Protein AF-S8ENU0-F1 (afdb_monomer_lite)

Secondary structure (DSSP, 8-state):
-HHHHHHHHHHHHHTS--SSHHHHHHHHHHHHHHHTTSPSS--HHHHHHHHHHHHHHTSHHHHT---HHHHHHHHHHHHHHHHHHTTS--S-HHHHHHHHHHHHHHHGGGG-TTSTTHHHHHHHHHHHHHHTTHHHHHHTT-HHHHHHHHHHHHHH--TTS-HHHHHHHHHHHHHHHHH-SS--HHHHHHHHHHTBTTHHHH-HHHHHHHHHHHHHHHHHHHHHHHHHHHHS---GGGB-HHHHT-

Radius of gyration: 19.8 Å; chains: 1; bounding box: 42×34×60 Å

InterPro domains:
  IPR039776 Sister chromatid cohesion protein Pds5 [PTHR12663] (2-246)

Structure (mmCIF, N/CA/C/O backbone):
data_AF-S8ENU0-F1
#
_entry.id   AF-S8ENU0-F1
#
loop_
_atom_site.group_PDB
_atom_site.id
_atom_site.type_symbol
_atom_site.label_atom_id
_atom_site.label_alt_id
_atom_site.label_comp_id
_atom_site.label_asym_id
_atom_site.label_entity_id
_atom_site.label_seq_id
_atom_site.pdbx_PDB_ins_code
_atom_site.Cartn_x
_atom_site.Cartn_y
_atom_site.Cartn_z
_atom_site.occupancy
_atom_site.B_iso_or_equiv
_atom_site.auth_seq_id
_atom_site.auth_comp_id
_atom_site.auth_asym_id
_atom_site.auth_atom_id
_atom_site.pdbx_PDB_model_num
ATOM 1 N N . LYS A 1 1 ? -10.400 -13.944 26.750 1.00 59.53 1 LYS A N 1
ATOM 2 C CA . LYS A 1 1 ? -11.515 -13.270 27.464 1.00 59.53 1 LYS A CA 1
ATOM 3 C C . LYS A 1 1 ? -11.256 -11.784 27.769 1.00 59.53 1 LYS A C 1
ATOM 5 O O . LYS A 1 1 ? -12.243 -11.071 27.864 1.00 59.53 1 LYS A O 1
ATOM 10 N N . SER A 1 2 ? -10.018 -11.283 27.945 1.00 87.00 2 SER A N 1
ATOM 11 C CA . SER A 1 2 ? -9.805 -9.818 28.041 1.00 87.00 2 SER A CA 1
ATOM 12 C C . SER A 1 2 ? -9.880 -9.143 26.669 1.00 87.00 2 SER A C 1
ATOM 14 O O . SER A 1 2 ? -10.726 -8.281 26.493 1.00 87.00 2 SER A O 1
ATOM 16 N N . LEU A 1 3 ? -9.129 -9.647 25.680 1.00 95.12 3 LEU A N 1
ATOM 17 C CA . LEU A 1 3 ? -8.999 -9.013 24.361 1.00 95.12 3 LEU A CA 1
ATOM 18 C C . LEU A 1 3 ? -10.339 -8.750 23.653 1.00 95.12 3 LEU A C 1
ATOM 20 O O . LEU A 1 3 ? -10.547 -7.653 23.161 1.00 95.12 3 LEU A O 1
ATOM 24 N N . GLU A 1 4 ? -11.261 -9.720 23.649 1.00 95.88 4 GLU A N 1
ATOM 25 C CA . GLU A 1 4 ? -12.609 -9.548 23.071 1.00 95.88 4 GLU A CA 1
ATOM 26 C C . GLU A 1 4 ? -13.349 -8.361 23.710 1.00 95.88 4 GLU A C 1
ATOM 28 O O . GLU A 1 4 ? -13.847 -7.490 23.007 1.00 95.88 4 GLU A O 1
ATOM 33 N N . ARG A 1 5 ? -13.356 -8.279 25.046 1.00 96.38 5 ARG A N 1
ATOM 34 C CA . ARG A 1 5 ? -14.024 -7.188 25.772 1.00 96.38 5 ARG A CA 1
ATOM 35 C C . ARG A 1 5 ? -13.314 -5.852 25.596 1.00 96.38 5 ARG A C 1
ATOM 37 O O . ARG A 1 5 ? -13.969 -4.817 25.600 1.00 96.38 5 ARG A O 1
ATOM 44 N N . ASP A 1 6 ? -11.990 -5.868 25.475 1.00 97.50 6 ASP A N 1
ATOM 45 C CA . ASP A 1 6 ? -11.204 -4.659 25.245 1.00 97.50 6 ASP A CA 1
ATOM 46 C C . ASP A 1 6 ? -11.448 -4.102 23.833 1.00 97.50 6 ASP A C 1
ATOM 48 O O . ASP A 1 6 ? -11.595 -2.889 23.689 1.00 97.50 6 ASP A O 1
ATOM 52 N N . LEU A 1 7 ? -11.574 -4.974 22.823 1.00 98.00 7 LEU A N 1
ATOM 53 C CA . LEU A 1 7 ? -11.964 -4.618 21.453 1.00 98.00 7 LEU A CA 1
ATOM 54 C C . LEU A 1 7 ? -13.394 -4.070 21.389 1.00 98.00 7 LEU A C 1
ATOM 56 O O . LEU A 1 7 ? -13.626 -3.015 20.805 1.00 98.00 7 LEU A O 1
ATOM 60 N N . GLU A 1 8 ? -14.346 -4.738 22.043 1.00 97.44 8 GLU A N 1
ATOM 61 C CA . GLU A 1 8 ? -15.726 -4.248 22.125 1.00 97.44 8 GLU A CA 1
ATOM 62 C C . GLU A 1 8 ? -15.782 -2.880 22.809 1.00 97.44 8 GLU A C 1
ATOM 64 O O . GLU A 1 8 ? -16.442 -1.966 22.321 1.00 97.44 8 GLU A O 1
ATOM 69 N N . ARG A 1 9 ? -15.053 -2.706 23.919 1.00 97.44 9 ARG A N 1
ATOM 70 C CA . ARG A 1 9 ? -15.008 -1.438 24.653 1.00 97.44 9 ARG A CA 1
ATOM 71 C C . ARG A 1 9 ? -14.410 -0.318 23.811 1.00 97.44 9 ARG A C 1
ATOM 73 O O . ARG A 1 9 ? -15.031 0.734 23.721 1.00 97.44 9 ARG A O 1
ATOM 80 N N . VAL A 1 10 ? -13.235 -0.530 23.212 1.00 97.81 10 VAL A N 1
ATOM 81 C CA . VAL A 1 10 ? -12.576 0.515 22.411 1.00 97.81 10 VAL A CA 1
ATOM 82 C C . VAL A 1 10 ? -13.409 0.865 21.179 1.00 97.81 10 VAL A C 1
ATOM 84 O O . VAL A 1 10 ? -13.579 2.040 20.879 1.00 97.81 10 VAL A O 1
ATOM 87 N N . GLY A 1 11 ? -14.006 -0.131 20.517 1.00 97.31 11 GLY A N 1
ATOM 88 C CA . GLY A 1 11 ? -14.864 0.101 19.361 1.00 97.31 11 GLY A CA 1
ATOM 89 C C . GLY A 1 11 ? -16.144 0.848 19.721 1.00 97.31 11 GLY A C 1
ATOM 90 O O . GLY A 1 11 ? -16.513 1.779 19.019 1.00 97.31 11 GLY A O 1
ATOM 91 N N . ASN A 1 12 ? -16.780 0.519 20.849 1.00 97.12 12 ASN A N 1
ATOM 92 C CA . ASN A 1 12 ? -17.946 1.265 21.329 1.00 97.12 12 ASN A CA 1
ATOM 93 C C . ASN A 1 12 ? -17.604 2.715 21.693 1.00 97.12 12 ASN A C 1
ATOM 95 O O . ASN A 1 12 ? -18.404 3.603 21.422 1.00 97.12 12 ASN A O 1
ATOM 99 N N . SER A 1 13 ? -16.423 2.972 22.262 1.00 96.88 13 SER A N 1
ATOM 100 C CA . SER A 1 13 ? -15.947 4.342 22.478 1.00 96.88 13 SER A CA 1
ATOM 101 C C . SER A 1 13 ? -15.692 5.077 21.157 1.00 96.88 13 SER A C 1
ATOM 103 O O . SER A 1 13 ? -16.028 6.247 21.051 1.00 96.88 13 SER A O 1
ATOM 105 N N . LEU A 1 14 ? -15.155 4.405 20.133 1.00 97.00 14 LEU A N 1
ATOM 106 C CA . LEU A 1 14 ? -14.922 5.010 18.814 1.00 97.00 14 LEU A CA 1
ATOM 107 C C . LEU A 1 14 ? -16.215 5.292 18.034 1.00 97.00 14 LEU A C 1
ATOM 109 O O . LEU A 1 14 ? -16.214 6.166 17.177 1.00 97.00 14 LEU A O 1
ATOM 113 N N . LEU A 1 15 ? -17.319 4.593 18.325 1.00 95.81 15 LEU A N 1
ATOM 114 C CA . LEU A 1 15 ? -18.640 4.901 17.750 1.00 95.81 15 LEU A CA 1
ATOM 115 C C . LEU A 1 15 ? -19.203 6.249 18.233 1.00 95.81 15 LEU A C 1
ATOM 117 O O . LEU A 1 15 ? -20.187 6.737 17.684 1.00 95.81 15 LEU A O 1
ATOM 121 N N . SER A 1 16 ? -18.625 6.831 19.281 1.00 93.25 16 SER A N 1
ATOM 122 C CA . SER A 1 16 ? -18.951 8.165 19.786 1.00 93.25 16 SER A CA 1
ATOM 123 C C . SER A 1 16 ? -17.639 8.879 20.115 1.00 93.25 16 SER A C 1
ATOM 125 O O . SER A 1 16 ? -17.294 9.008 21.293 1.00 93.25 16 SER A O 1
ATOM 127 N N . PRO A 1 17 ? -16.860 9.244 19.077 1.00 90.81 17 PRO A N 1
ATOM 128 C CA . PRO A 1 17 ? -15.491 9.699 19.252 1.00 90.81 17 PRO A CA 1
ATOM 129 C C . PRO A 1 17 ? -15.446 11.006 20.059 1.00 90.81 17 PRO A C 1
ATOM 131 O O . PRO A 1 17 ? -16.359 11.831 19.952 1.00 90.81 17 PRO A O 1
ATOM 134 N N . PRO A 1 18 ? -14.400 11.215 20.877 1.00 92.44 18 PRO A N 1
ATOM 135 C CA . PRO A 1 18 ? -14.217 12.474 21.586 1.00 92.44 18 PRO A CA 1
ATOM 136 C C . PRO A 1 18 ? -13.980 13.620 20.595 1.00 92.44 18 PRO A C 1
ATOM 138 O O . PRO A 1 18 ? -13.416 13.423 19.521 1.00 92.44 18 PRO A O 1
ATOM 141 N N . SER A 1 19 ? -14.371 14.838 20.974 1.00 89.94 19 SER A N 1
ATOM 142 C CA . SER A 1 19 ? -14.154 16.033 20.146 1.00 89.94 19 SER A CA 1
ATOM 143 C C . SER A 1 19 ? -12.700 16.515 20.147 1.00 89.94 19 SER A C 1
ATOM 145 O O . SER A 1 19 ? -12.310 17.286 19.276 1.00 89.94 19 SER A O 1
ATOM 147 N N . SER A 1 20 ? -11.909 16.112 21.146 1.00 95.00 20 SER A N 1
ATOM 148 C CA . SER A 1 20 ? -10.488 16.450 21.242 1.00 95.00 20 SER A CA 1
ATOM 149 C C . SER A 1 20 ? -9.654 15.525 20.358 1.00 95.00 20 SER A C 1
ATOM 151 O O . SER A 1 20 ? -9.718 14.302 20.507 1.00 95.00 20 SER A O 1
ATOM 153 N N . THR A 1 21 ? -8.823 16.103 19.487 1.00 94.19 21 THR A N 1
ATOM 154 C CA . THR A 1 21 ? -7.898 15.351 18.625 1.00 94.19 21 THR A CA 1
ATOM 155 C C . THR A 1 21 ? -6.957 14.462 19.437 1.00 94.19 21 THR A C 1
ATOM 157 O O . THR A 1 21 ? -6.764 13.303 19.081 1.00 94.19 21 THR A O 1
ATOM 160 N N . ASP A 1 22 ? -6.426 14.951 20.561 1.00 95.31 22 ASP A N 1
ATOM 161 C CA . ASP A 1 22 ? -5.506 14.179 21.406 1.00 95.31 22 ASP A CA 1
ATOM 162 C C . ASP A 1 22 ? -6.205 12.980 22.060 1.00 95.31 22 ASP A C 1
ATOM 164 O O . ASP A 1 22 ? -5.655 11.879 22.133 1.00 95.31 22 ASP A O 1
ATOM 168 N N . GLU A 1 23 ? -7.442 13.160 22.526 1.00 96.44 23 GLU A N 1
ATOM 169 C CA . GLU A 1 23 ? -8.230 12.063 23.097 1.00 96.44 23 GLU A CA 1
ATOM 170 C C . GLU A 1 23 ? -8.602 11.031 22.028 1.00 96.44 23 GLU A C 1
ATOM 172 O O . GLU A 1 23 ? -8.552 9.825 22.287 1.00 96.44 23 GLU A O 1
ATOM 177 N N . LEU A 1 24 ? -8.925 11.492 20.815 1.00 96.56 24 LEU A N 1
ATOM 178 C CA . LEU A 1 24 ? -9.216 10.626 19.679 1.00 96.56 24 LEU A CA 1
ATOM 179 C C . LEU A 1 2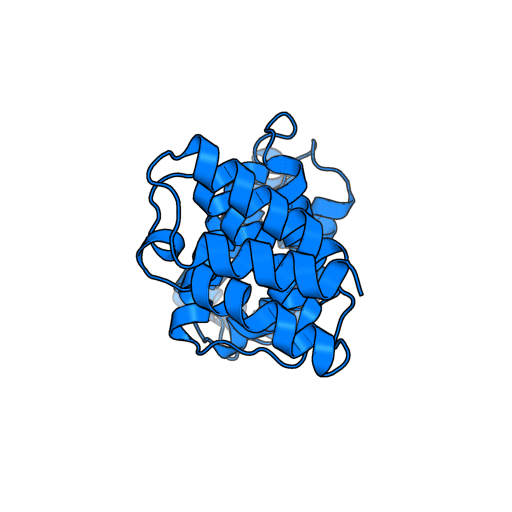4 ? -7.982 9.816 19.272 1.00 96.56 24 LEU A C 1
ATOM 181 O O . LEU A 1 24 ? -8.086 8.602 19.095 1.00 96.56 24 LEU A O 1
ATOM 185 N N . LEU A 1 25 ? -6.817 10.458 19.172 1.00 96.12 25 LEU A N 1
ATOM 186 C CA . LEU A 1 25 ? -5.551 9.792 18.871 1.00 96.12 25 LEU A CA 1
ATOM 187 C C . LEU A 1 25 ? -5.252 8.702 19.899 1.00 96.12 25 LEU A C 1
ATOM 189 O O . LEU A 1 25 ? -5.070 7.552 19.515 1.00 96.12 25 LEU A O 1
ATOM 193 N N . ASN A 1 26 ? -5.322 9.012 21.196 1.00 97.00 26 ASN A N 1
ATOM 194 C CA . ASN A 1 26 ? -5.122 8.018 22.255 1.00 97.00 26 ASN A CA 1
ATOM 195 C C . ASN A 1 26 ? -6.079 6.818 22.126 1.00 97.00 26 ASN A C 1
ATOM 197 O O . ASN A 1 26 ? -5.705 5.666 22.374 1.00 97.00 26 ASN A O 1
ATOM 201 N N . LEU A 1 27 ? -7.332 7.069 21.738 1.00 97.81 27 LEU A N 1
ATOM 202 C CA . LEU A 1 27 ? -8.328 6.019 21.556 1.00 97.81 27 LEU A CA 1
ATOM 203 C C . LEU A 1 27 ? -8.043 5.151 20.318 1.00 97.81 27 LEU A C 1
ATOM 205 O O . LEU A 1 27 ? -8.171 3.925 20.389 1.00 97.81 27 LEU A O 1
ATOM 209 N N . LEU A 1 28 ? -7.616 5.764 19.214 1.00 97.62 28 LEU A N 1
ATOM 210 C CA . LEU A 1 28 ? -7.208 5.074 17.990 1.00 97.62 28 LEU A CA 1
ATOM 211 C C . LEU A 1 28 ? -5.925 4.262 18.190 1.00 97.62 28 LEU A C 1
ATOM 213 O O . LEU A 1 28 ? -5.876 3.105 17.786 1.00 97.62 28 LEU A O 1
ATOM 217 N N . GLU A 1 29 ? -4.924 4.798 18.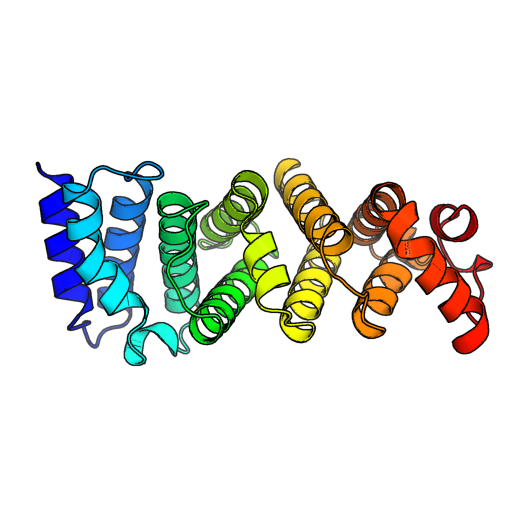885 1.00 97.25 29 GLU A N 1
ATOM 218 C CA . GLU A 1 29 ? -3.688 4.078 19.220 1.00 97.25 29 GLU A CA 1
ATOM 219 C C . GLU A 1 29 ? -3.963 2.874 20.128 1.00 97.25 29 GLU A C 1
ATOM 221 O O . GLU A 1 29 ? -3.371 1.799 19.984 1.00 97.25 29 GLU A O 1
ATOM 226 N N . ARG A 1 30 ? -4.935 3.000 21.039 1.00 98.06 30 ARG A N 1
ATOM 227 C CA . ARG A 1 30 ? -5.416 1.856 21.816 1.00 98.06 30 ARG A CA 1
ATOM 228 C C . ARG A 1 30 ? -6.077 0.806 20.924 1.00 98.06 30 ARG A C 1
ATOM 230 O O . ARG A 1 30 ? -5.875 -0.386 21.166 1.00 98.06 30 ARG A O 1
ATOM 237 N N . ALA A 1 31 ? -6.864 1.214 19.929 1.00 98.31 31 ALA A N 1
ATOM 238 C CA . ALA A 1 31 ? -7.460 0.288 18.970 1.00 98.31 31 ALA A CA 1
ATOM 239 C C . ALA A 1 31 ? -6.379 -0.408 18.127 1.00 98.31 31 ALA A C 1
ATOM 241 O O . ALA A 1 31 ? -6.356 -1.636 18.093 1.00 98.31 31 ALA A O 1
ATOM 242 N N . GLU A 1 32 ? -5.429 0.340 17.562 1.00 98.06 32 GLU A N 1
ATOM 243 C CA . GLU A 1 32 ? -4.238 -0.158 16.855 1.00 98.06 32 GLU A CA 1
ATOM 244 C C . GLU A 1 32 ? -3.500 -1.227 17.686 1.00 98.06 32 GLU A C 1
ATOM 246 O O . GLU A 1 32 ? -3.279 -2.358 17.239 1.00 98.06 32 GLU A O 1
ATOM 251 N N . GLY A 1 33 ? -3.188 -0.912 18.946 1.00 97.75 33 GLY A N 1
ATOM 252 C CA . GLY A 1 33 ? -2.488 -1.816 19.860 1.00 97.75 33 GLY A CA 1
ATOM 253 C C . GLY A 1 33 ? -3.278 -3.074 20.250 1.00 97.75 33 GLY A C 1
ATOM 254 O O . GLY A 1 33 ? -2.683 -4.070 20.670 1.00 97.75 33 GLY A O 1
ATOM 255 N N . LEU A 1 34 ? -4.609 -3.059 20.141 1.00 98.38 34 LEU A N 1
ATOM 256 C CA . LEU A 1 34 ? -5.451 -4.243 20.339 1.00 98.38 34 LEU A CA 1
ATOM 257 C C . LEU A 1 34 ? -5.563 -5.067 19.053 1.00 98.38 34 LEU A C 1
ATOM 259 O O . LEU A 1 34 ? -5.459 -6.292 19.118 1.00 98.38 34 LEU A O 1
ATOM 263 N N . LEU A 1 35 ? -5.726 -4.413 17.901 1.00 98.19 35 LEU A N 1
ATOM 264 C CA . LEU A 1 35 ? -5.809 -5.052 16.587 1.00 98.19 35 LEU A CA 1
ATOM 265 C C . LEU A 1 35 ? -4.516 -5.805 16.240 1.00 98.19 35 LEU A C 1
ATOM 267 O O . LEU A 1 35 ? -4.579 -6.951 15.795 1.00 98.19 35 LEU A O 1
ATOM 271 N N . SER A 1 36 ? -3.347 -5.242 16.560 1.00 97.19 36 SER A N 1
ATOM 272 C CA . SER A 1 36 ? -2.047 -5.903 16.342 1.00 97.19 36 SER A CA 1
ATOM 273 C C . SER A 1 36 ? -1.882 -7.237 17.085 1.00 97.19 36 SER A C 1
ATOM 275 O O . SER A 1 36 ? -1.077 -8.079 16.691 1.00 97.19 36 SER A O 1
ATOM 277 N N . LYS A 1 37 ? -2.679 -7.482 18.136 1.00 97.00 37 LYS A N 1
ATOM 278 C CA . LYS A 1 37 ? -2.680 -8.736 18.916 1.00 97.00 37 LYS A CA 1
ATOM 279 C C . LYS A 1 37 ? -3.627 -9.798 18.353 1.00 97.00 37 LYS A C 1
ATOM 281 O O . LYS A 1 37 ? -3.657 -10.921 18.859 1.00 97.00 37 LYS A O 1
ATOM 286 N N . VAL A 1 38 ? -4.432 -9.458 17.349 1.00 97.12 38 VAL A N 1
ATOM 287 C CA . VAL A 1 38 ? -5.400 -10.370 16.734 1.00 97.12 38 VAL A CA 1
ATOM 288 C C . VAL A 1 38 ? -4.734 -11.095 15.569 1.00 97.12 38 VAL A C 1
ATOM 290 O O . VAL A 1 38 ? -4.211 -10.473 14.648 1.00 97.12 38 VAL A O 1
ATOM 293 N N . TRP A 1 39 ? -4.740 -12.426 15.589 1.00 94.00 39 TRP A N 1
ATOM 294 C CA . TRP A 1 39 ? -4.203 -13.223 14.486 1.00 94.00 39 TRP A CA 1
ATOM 295 C C . TRP A 1 39 ? -5.149 -13.228 13.276 1.00 94.00 39 TRP A C 1
ATOM 297 O O . TRP A 1 39 ? -6.326 -12.886 13.383 1.00 94.00 39 TRP A O 1
ATOM 307 N N . GLN A 1 40 ? -4.611 -13.614 12.123 1.00 95.25 40 GLN A N 1
ATOM 308 C CA . GLN A 1 40 ? -5.347 -13.734 10.865 1.00 95.25 40 GLN A CA 1
ATOM 309 C C . GLN A 1 40 ? -6.466 -14.784 10.957 1.00 95.25 40 GLN A C 1
ATOM 311 O O . GLN A 1 40 ? -6.280 -15.832 11.570 1.00 95.25 40 GLN A O 1
ATOM 316 N N . GLN A 1 41 ? -7.626 -14.495 10.360 1.00 92.94 41 GLN A N 1
ATOM 317 C CA . GLN A 1 41 ? -8.827 -15.343 10.361 1.00 92.94 41 GLN A CA 1
ATOM 318 C C . GLN A 1 41 ? -9.212 -15.872 11.762 1.00 92.94 41 GLN A C 1
ATOM 320 O O . GLN A 1 41 ? -9.261 -17.083 12.010 1.00 92.94 41 GLN A O 1
ATOM 325 N N . PRO A 1 42 ? -9.518 -14.981 12.723 1.00 94.50 42 PRO A N 1
ATOM 326 C CA . PRO A 1 42 ? -9.764 -15.402 14.089 1.00 94.50 42 PRO A CA 1
ATOM 327 C C . PRO A 1 42 ? -11.122 -16.121 14.258 1.00 94.50 42 PRO A C 1
ATOM 329 O O . PRO A 1 42 ? -12.031 -16.010 13.421 1.00 94.50 42 PRO A O 1
ATOM 332 N N . PRO A 1 43 ? -11.327 -16.841 15.380 1.00 94.19 43 PRO A N 1
ATOM 333 C CA . PRO A 1 43 ? -12.590 -17.502 15.686 1.00 94.19 43 PRO A CA 1
ATOM 334 C C . PRO A 1 43 ? -13.779 -16.537 15.675 1.00 94.19 43 PRO A C 1
ATOM 336 O O . PRO A 1 43 ? -13.651 -15.351 15.979 1.00 94.19 43 PRO A O 1
ATOM 339 N N . LYS A 1 44 ? -14.983 -17.065 15.408 1.00 93.75 44 LYS A N 1
ATOM 340 C CA . LYS A 1 44 ? -16.227 -16.280 15.263 1.00 93.75 44 LYS A CA 1
ATOM 341 C C . LYS A 1 44 ? -16.474 -15.289 16.408 1.00 93.75 44 LYS A C 1
ATOM 343 O O . LYS A 1 44 ? -17.002 -14.212 16.165 1.00 93.75 44 LYS A O 1
ATOM 348 N N . ARG A 1 45 ? -16.117 -15.645 17.646 1.00 93.81 45 ARG A N 1
ATOM 349 C CA . ARG A 1 45 ? -16.285 -14.765 18.815 1.00 93.81 45 ARG A CA 1
ATOM 350 C C . ARG A 1 45 ? -15.421 -13.509 18.713 1.00 93.81 45 ARG A C 1
ATOM 352 O O . ARG A 1 45 ? -15.955 -12.413 18.813 1.00 93.81 45 ARG A O 1
ATOM 359 N N . LEU A 1 46 ? -14.136 -13.669 18.404 1.00 94.81 46 LEU A N 1
ATOM 360 C CA . LEU A 1 46 ? -13.217 -12.548 18.237 1.00 94.81 46 LEU A CA 1
ATOM 361 C C . LEU A 1 46 ? -13.557 -11.725 16.985 1.00 94.81 46 LEU A C 1
ATOM 363 O O . LEU A 1 46 ? -13.525 -10.504 17.049 1.00 94.81 46 LEU A O 1
ATOM 367 N N . ARG A 1 47 ? -14.017 -12.361 15.894 1.00 94.38 47 ARG A N 1
ATOM 368 C CA . ARG A 1 47 ? -14.566 -11.633 14.732 1.00 94.38 47 ARG A CA 1
ATOM 369 C C . ARG A 1 47 ? -15.753 -10.739 15.090 1.00 94.38 47 ARG A C 1
ATOM 371 O O . ARG A 1 47 ? -15.826 -9.619 14.607 1.00 94.38 47 ARG A O 1
ATOM 378 N N . ARG A 1 48 ? -16.668 -11.196 15.954 1.00 95.38 48 ARG A N 1
ATOM 379 C CA . ARG A 1 48 ? -17.776 -10.348 16.433 1.00 95.38 48 ARG A CA 1
ATOM 380 C C . ARG A 1 48 ? -17.281 -9.176 17.277 1.00 95.38 48 ARG A C 1
ATOM 382 O O . ARG A 1 48 ? -17.803 -8.081 17.121 1.00 95.38 48 ARG A O 1
ATOM 389 N N . ALA A 1 49 ? -16.274 -9.400 18.119 1.00 96.81 49 ALA A N 1
ATOM 390 C CA . ALA A 1 49 ? -15.687 -8.352 18.952 1.00 96.81 49 ALA A CA 1
ATOM 391 C C . ALA A 1 49 ? -14.996 -7.238 18.138 1.00 96.81 49 ALA A C 1
ATOM 393 O O . ALA A 1 49 ? -14.850 -6.127 18.635 1.00 96.81 49 ALA A O 1
ATOM 394 N N . LEU A 1 50 ? -14.603 -7.510 16.886 1.00 96.81 50 LEU A N 1
ATOM 395 C CA . LEU A 1 50 ? -14.054 -6.506 15.965 1.00 96.81 50 LEU A CA 1
ATOM 396 C C . LEU A 1 50 ? -15.125 -5.593 15.351 1.00 96.81 50 LEU A C 1
ATOM 398 O O . LEU A 1 50 ? -14.796 -4.481 14.946 1.00 96.81 50 LEU A O 1
ATOM 402 N N . LEU A 1 51 ? -16.390 -6.030 15.282 1.00 96.00 51 LEU A N 1
ATOM 403 C CA . LEU A 1 51 ? -17.447 -5.308 14.560 1.00 96.00 51 LEU A CA 1
ATOM 404 C C . LEU A 1 51 ? -17.632 -3.853 15.021 1.00 96.00 51 LEU A C 1
ATOM 406 O O . LEU A 1 51 ? -17.767 -2.998 14.147 1.00 96.00 51 LEU A O 1
ATOM 410 N N . PRO A 1 52 ? -17.611 -3.522 16.331 1.00 97.44 52 PRO A N 1
ATOM 411 C CA . PRO A 1 52 ? -17.730 -2.132 16.763 1.00 97.44 52 PRO A CA 1
ATOM 412 C C . PRO A 1 52 ? -16.576 -1.260 16.257 1.00 97.44 52 PRO A C 1
ATOM 414 O O . PRO A 1 52 ? -16.823 -0.166 15.762 1.00 97.44 52 PRO A O 1
ATOM 417 N N . VAL A 1 53 ? -15.335 -1.766 16.302 1.00 97.50 53 VAL A N 1
ATOM 418 C CA . VAL A 1 53 ? -14.156 -1.059 15.771 1.00 97.50 53 VAL A CA 1
ATOM 419 C C . VAL A 1 53 ? -14.283 -0.888 14.260 1.00 97.50 53 VAL A C 1
ATOM 421 O O . VAL A 1 53 ? -14.184 0.227 13.766 1.00 97.50 53 VAL A O 1
ATOM 424 N N . MET A 1 54 ? -14.571 -1.967 13.526 1.00 96.06 54 MET A N 1
ATOM 425 C CA . MET A 1 54 ? -14.724 -1.920 12.067 1.00 96.06 54 MET A CA 1
ATOM 426 C C . MET A 1 54 ? -15.799 -0.923 11.632 1.00 96.06 54 MET A C 1
ATOM 428 O O . MET A 1 54 ? -15.595 -0.208 10.658 1.00 96.06 54 MET A O 1
ATOM 432 N N . LYS A 1 55 ? -16.927 -0.869 12.354 1.00 95.81 55 LYS A N 1
ATOM 433 C CA . LYS A 1 55 ? -18.018 0.073 12.090 1.00 95.81 55 LYS A CA 1
ATOM 434 C C . LYS A 1 55 ? -17.618 1.514 12.406 1.00 95.81 55 LYS A C 1
ATOM 436 O O . LYS A 1 55 ? -17.987 2.408 11.658 1.00 95.81 55 LYS A O 1
ATOM 441 N N . ALA A 1 56 ? -16.897 1.737 13.502 1.00 96.31 56 ALA A N 1
ATOM 442 C CA . ALA A 1 56 ? -16.476 3.075 13.890 1.00 96.31 56 ALA A CA 1
ATOM 443 C C . ALA A 1 56 ? -15.462 3.667 12.904 1.00 96.31 56 ALA A C 1
ATOM 445 O O . ALA A 1 56 ? -15.631 4.800 12.475 1.00 96.31 56 ALA A O 1
ATOM 446 N N . LEU A 1 57 ? -14.451 2.894 12.492 1.00 96.19 57 LEU A N 1
ATOM 447 C CA . LEU A 1 57 ? -13.374 3.391 11.626 1.00 96.19 57 LEU A CA 1
ATOM 448 C C . LEU A 1 57 ? -13.846 3.817 10.227 1.00 96.19 57 LEU A C 1
ATOM 450 O O . LEU A 1 57 ? -13.185 4.634 9.595 1.00 96.19 57 LEU A O 1
ATOM 454 N N . ILE A 1 58 ? -14.974 3.284 9.747 1.00 95.00 58 ILE A N 1
ATOM 455 C CA . ILE A 1 58 ? -15.573 3.667 8.456 1.00 95.00 58 ILE A CA 1
ATOM 456 C C . ILE A 1 58 ? -16.626 4.776 8.579 1.00 95.00 58 ILE A C 1
ATOM 458 O O . ILE A 1 58 ? -17.244 5.133 7.579 1.00 95.00 58 ILE A O 1
ATOM 462 N N . ALA A 1 59 ? -16.888 5.290 9.785 1.00 93.50 59 ALA A N 1
ATOM 463 C CA . ALA A 1 59 ? -17.780 6.430 9.953 1.00 93.50 59 ALA A CA 1
ATOM 464 C C . ALA A 1 59 ? -17.141 7.681 9.333 1.00 93.50 59 ALA A C 1
ATOM 466 O O . ALA A 1 59 ? -15.941 7.907 9.507 1.00 93.50 59 ALA A O 1
ATOM 467 N N . ASP A 1 60 ? -17.942 8.495 8.637 1.00 87.62 60 ASP A N 1
ATOM 468 C CA . ASP A 1 60 ? -17.455 9.661 7.884 1.00 87.62 60 ASP A CA 1
ATOM 469 C C . ASP A 1 60 ? -16.615 10.617 8.751 1.00 87.62 60 ASP A C 1
ATOM 471 O O . ASP A 1 60 ? -15.588 11.104 8.280 1.00 87.62 60 ASP A O 1
ATOM 475 N N . ASP A 1 61 ? -16.988 10.813 10.021 1.00 85.62 61 ASP A N 1
ATOM 476 C CA . ASP A 1 61 ? -16.271 11.679 10.972 1.00 85.62 61 ASP A CA 1
ATOM 477 C C . ASP A 1 61 ? -14.800 11.275 11.173 1.00 85.62 61 ASP A C 1
ATOM 479 O O . ASP A 1 61 ? -13.942 12.130 11.387 1.00 85.62 61 ASP A O 1
ATOM 483 N N . LEU A 1 62 ? -14.492 9.974 11.098 1.00 90.06 62 LEU A N 1
ATOM 484 C CA . LEU A 1 62 ? -13.122 9.467 11.202 1.00 90.06 62 LEU A CA 1
ATOM 485 C C . LEU A 1 62 ? -12.484 9.318 9.825 1.00 90.06 62 LEU A C 1
ATOM 487 O O . LEU A 1 62 ? -11.377 9.810 9.603 1.00 90.06 62 LEU A O 1
ATOM 491 N N . LEU A 1 63 ? -13.185 8.667 8.894 1.00 90.38 63 LEU A N 1
ATOM 492 C CA . LEU A 1 63 ? -12.648 8.320 7.580 1.00 90.38 63 LEU A CA 1
ATOM 493 C C . LEU A 1 63 ? -12.239 9.562 6.775 1.00 90.38 63 LEU A C 1
ATOM 495 O O . LEU A 1 63 ? -11.264 9.514 6.029 1.00 90.38 63 LEU A O 1
ATOM 499 N N . ARG A 1 64 ? -12.948 10.683 6.960 1.00 88.25 64 ARG A N 1
ATOM 500 C CA . ARG A 1 64 ? -12.690 11.958 6.273 1.00 88.25 64 ARG A CA 1
ATOM 501 C C . ARG A 1 64 ? -11.932 12.972 7.128 1.00 88.25 64 ARG A C 1
ATOM 503 O O . ARG A 1 64 ? -11.934 14.158 6.804 1.00 88.25 64 ARG A O 1
ATOM 510 N N . SER A 1 65 ? -11.285 12.534 8.210 1.00 90.69 65 SER A N 1
ATOM 511 C CA . SER A 1 65 ? -10.430 13.412 9.012 1.00 90.69 65 SER A CA 1
ATOM 512 C C . SER A 1 65 ? -9.373 14.092 8.135 1.00 90.69 65 SER A C 1
ATOM 514 O O . SER A 1 65 ? -8.753 13.450 7.288 1.00 90.69 65 SER A O 1
ATOM 516 N N . HIS A 1 66 ? -9.148 15.388 8.358 1.00 90.94 66 HIS A N 1
ATOM 517 C CA . HIS A 1 66 ? -8.093 16.166 7.699 1.00 90.94 66 HIS A CA 1
ATOM 518 C C . HIS A 1 66 ? -6.788 16.214 8.507 1.00 90.94 66 HIS A C 1
ATOM 520 O O . HIS A 1 66 ? -5.778 16.713 8.009 1.00 90.94 66 HIS A O 1
ATOM 526 N N . ASP A 1 67 ? -6.793 15.708 9.742 1.00 93.19 67 ASP A N 1
ATOM 527 C CA . ASP A 1 67 ? -5.604 15.673 10.587 1.00 93.19 67 ASP A CA 1
ATOM 528 C C . ASP A 1 67 ? -4.690 14.512 10.171 1.00 93.19 67 ASP A C 1
ATOM 530 O O . ASP A 1 67 ? -5.068 13.341 10.244 1.00 93.19 67 ASP A O 1
ATOM 534 N N . THR A 1 68 ? -3.469 14.829 9.735 1.00 91.69 68 THR A N 1
ATOM 535 C CA . THR A 1 68 ? -2.513 13.829 9.238 1.00 91.69 68 THR A CA 1
ATOM 536 C C . THR A 1 68 ? -2.119 12.803 10.302 1.00 91.69 68 THR A C 1
ATOM 538 O O . THR A 1 68 ? -1.925 11.635 9.969 1.00 91.69 68 THR A O 1
ATOM 541 N N . SER A 1 69 ? -2.022 13.191 11.576 1.00 91.75 69 SER A N 1
ATOM 542 C CA . SER A 1 69 ? -1.697 12.247 12.651 1.00 91.75 69 SER A CA 1
ATOM 543 C C . SER A 1 69 ? -2.827 11.238 12.826 1.00 91.75 69 SER A C 1
ATOM 545 O O . SER A 1 69 ? -2.574 10.035 12.888 1.00 91.75 69 SER A O 1
ATOM 547 N N . VAL A 1 70 ? -4.079 11.707 12.812 1.00 94.62 70 VAL A N 1
ATOM 548 C CA . VAL A 1 70 ? -5.265 10.842 12.863 1.00 94.62 70 VAL A CA 1
ATOM 549 C C . VAL A 1 70 ? -5.309 9.920 11.646 1.00 94.62 70 VAL A C 1
ATOM 551 O O . VAL A 1 70 ? -5.476 8.713 11.807 1.00 94.62 70 VAL A O 1
ATOM 554 N N . GLN A 1 71 ? -5.087 10.450 10.440 1.00 96.00 71 GLN A N 1
ATOM 555 C CA . GLN A 1 71 ? -5.076 9.667 9.199 1.00 96.00 71 GLN A CA 1
ATOM 556 C C . GLN A 1 71 ? -4.045 8.531 9.227 1.00 96.00 71 GLN A C 1
ATOM 558 O O . GLN A 1 71 ? -4.356 7.419 8.805 1.00 96.00 71 GLN A O 1
ATOM 563 N N . VAL A 1 72 ? -2.840 8.769 9.755 1.00 95.25 72 VAL A N 1
ATOM 564 C CA . VAL A 1 72 ? -1.801 7.730 9.840 1.00 95.25 72 VAL A CA 1
ATOM 565 C C . VAL A 1 72 ? -2.162 6.641 10.855 1.00 95.25 72 VAL A C 1
ATOM 567 O O . VAL A 1 72 ? -1.957 5.455 10.585 1.00 95.25 72 VAL A O 1
ATOM 570 N N . VAL A 1 73 ? -2.726 6.995 12.015 1.00 96.56 73 VAL A N 1
ATOM 571 C CA . VAL A 1 73 ? -3.164 5.982 12.995 1.00 96.56 73 VAL A CA 1
ATOM 572 C C . VAL A 1 73 ? -4.368 5.195 12.460 1.00 96.56 73 VAL A C 1
ATOM 574 O O . VAL A 1 73 ? -4.420 3.972 12.618 1.00 96.56 73 VAL A O 1
ATOM 577 N N . LEU A 1 74 ? -5.296 5.853 11.755 1.00 97.06 74 LEU A N 1
ATOM 578 C CA . LEU A 1 74 ? -6.397 5.191 11.047 1.00 97.06 74 LEU A CA 1
ATOM 579 C C . LEU A 1 74 ? -5.879 4.214 9.988 1.00 97.06 74 LEU A C 1
ATOM 581 O O . LEU A 1 74 ? -6.319 3.066 9.954 1.00 97.06 74 LEU A O 1
ATOM 585 N N . ALA A 1 75 ? -4.908 4.632 9.174 1.00 97.50 75 ALA A N 1
ATOM 586 C CA . ALA A 1 75 ? -4.247 3.769 8.202 1.00 97.50 75 ALA A CA 1
ATOM 587 C C . ALA A 1 75 ? -3.635 2.534 8.878 1.00 97.50 75 ALA A C 1
ATOM 589 O O . ALA A 1 75 ? -3.822 1.413 8.414 1.00 97.50 75 ALA A O 1
ATOM 590 N N . SER A 1 76 ? -2.965 2.707 10.019 1.00 97.44 76 SER A N 1
ATOM 591 C CA . SER A 1 76 ? -2.409 1.583 10.778 1.00 97.44 76 SER A CA 1
ATOM 592 C C . SER A 1 76 ? -3.501 0.629 11.291 1.00 97.44 76 SER A C 1
ATOM 594 O O . SER A 1 7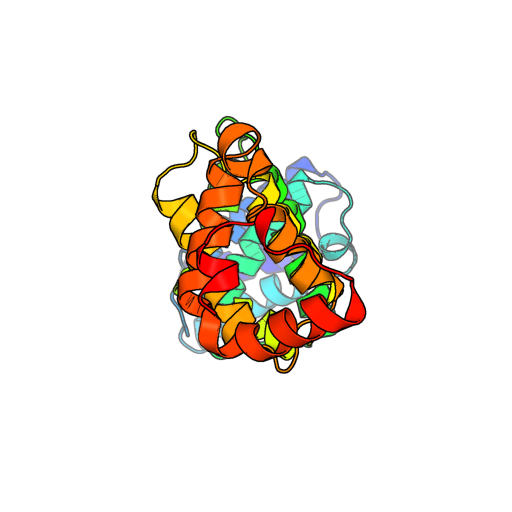6 ? -3.390 -0.590 11.144 1.00 97.44 76 SER A O 1
ATOM 596 N N . CYS A 1 77 ? -4.622 1.159 11.795 1.00 97.94 77 CYS A N 1
ATOM 597 C CA . CYS A 1 77 ? -5.771 0.342 12.196 1.00 97.94 77 CYS A CA 1
ATOM 598 C C . CYS A 1 77 ? -6.354 -0.457 11.017 1.00 97.94 77 CYS A C 1
ATOM 600 O O . CYS A 1 77 ? -6.614 -1.656 11.149 1.00 97.94 77 CYS A O 1
ATOM 602 N N . PHE A 1 78 ? -6.530 0.175 9.852 1.00 97.62 78 PHE A N 1
ATOM 603 C CA . PHE A 1 78 ? -7.004 -0.504 8.644 1.00 97.62 78 PHE A CA 1
ATOM 604 C C . PHE A 1 78 ? -6.011 -1.535 8.113 1.00 97.62 78 PHE A C 1
ATOM 606 O O . PHE A 1 78 ? -6.427 -2.584 7.619 1.00 97.62 78 PHE A O 1
ATOM 613 N N . ASN A 1 79 ? -4.710 -1.287 8.250 1.00 97.38 79 ASN A N 1
ATOM 614 C CA . ASN A 1 79 ? -3.677 -2.253 7.907 1.00 97.38 79 ASN A CA 1
ATOM 615 C C . ASN A 1 79 ? -3.783 -3.519 8.770 1.00 97.38 79 ASN A C 1
ATOM 617 O O . ASN A 1 79 ? -3.753 -4.635 8.247 1.00 97.38 79 ASN A O 1
ATOM 621 N N . GLU A 1 80 ? -3.995 -3.365 10.079 1.00 97.56 80 GLU A N 1
ATOM 622 C CA . GLU A 1 80 ? -4.226 -4.509 10.960 1.00 97.56 80 GLU A CA 1
ATOM 623 C C . GLU A 1 80 ? -5.530 -5.239 10.621 1.00 97.56 80 GLU A C 1
ATOM 625 O O . GLU A 1 80 ? -5.537 -6.465 10.543 1.00 97.56 80 GLU A O 1
ATOM 630 N N . LEU A 1 81 ? -6.625 -4.526 10.342 1.00 96.69 81 LEU A N 1
ATOM 631 C CA . LEU A 1 81 ? -7.881 -5.152 9.909 1.00 96.69 81 LEU A CA 1
ATOM 632 C C . LEU A 1 81 ? -7.735 -5.900 8.579 1.00 96.69 81 LEU A C 1
ATOM 634 O O . LEU A 1 81 ? -8.253 -7.009 8.437 1.00 96.69 81 LEU A O 1
ATOM 638 N N . THR A 1 82 ? -6.976 -5.341 7.640 1.00 94.19 82 THR A N 1
ATOM 639 C CA . THR A 1 82 ? -6.627 -5.984 6.369 1.00 94.19 82 THR A CA 1
ATOM 640 C C . THR A 1 82 ? -5.850 -7.275 6.615 1.00 94.19 82 THR A C 1
ATOM 642 O O . THR A 1 82 ? -6.225 -8.324 6.101 1.00 94.19 82 THR A O 1
ATOM 645 N N . ARG A 1 83 ? -4.831 -7.250 7.485 1.00 96.50 83 ARG A N 1
ATOM 646 C CA . ARG A 1 83 ? -4.074 -8.448 7.889 1.00 96.50 83 ARG A CA 1
ATOM 647 C C . ARG A 1 83 ? -4.949 -9.494 8.581 1.00 96.50 83 ARG A C 1
ATOM 649 O O . ARG A 1 83 ? -4.775 -10.687 8.353 1.00 96.50 83 ARG A O 1
ATOM 656 N N . ILE A 1 84 ? -5.855 -9.066 9.460 1.00 96.94 84 ILE A N 1
ATOM 657 C CA . ILE A 1 84 ? -6.745 -9.955 10.218 1.00 96.94 84 ILE A CA 1
ATOM 658 C C . ILE A 1 84 ? -7.734 -10.660 9.286 1.00 96.94 84 ILE A C 1
ATOM 660 O O . ILE A 1 84 ? -8.031 -11.838 9.493 1.00 96.94 84 ILE A O 1
ATOM 664 N N . THR A 1 85 ? -8.263 -9.941 8.297 1.00 93.56 85 THR A N 1
ATOM 665 C CA . THR A 1 85 ? -9.303 -10.445 7.389 1.00 93.56 85 THR A CA 1
ATOM 666 C C . THR A 1 85 ? -8.744 -11.154 6.163 1.00 93.56 85 THR A C 1
ATOM 668 O O . THR A 1 85 ? -9.440 -12.001 5.617 1.00 93.56 85 THR A O 1
ATOM 671 N N . ALA A 1 86 ? -7.486 -10.902 5.786 1.00 93.19 86 ALA A N 1
ATOM 672 C CA . ALA A 1 86 ? -6.841 -11.549 4.648 1.00 93.19 86 ALA A CA 1
ATOM 673 C C . ALA A 1 86 ? -6.994 -13.086 4.669 1.00 93.19 86 ALA A C 1
ATOM 675 O O . ALA A 1 86 ? -6.852 -13.700 5.734 1.00 93.19 86 ALA A O 1
ATOM 676 N N . PRO A 1 87 ? -7.198 -13.733 3.508 1.00 89.44 87 PRO A N 1
ATOM 677 C CA . PRO A 1 87 ? -7.408 -13.136 2.181 1.00 89.44 87 PRO A CA 1
ATOM 678 C C . PRO A 1 87 ? -8.857 -12.656 1.941 1.00 89.44 87 PRO A C 1
ATOM 680 O O . PRO A 1 87 ? -9.144 -12.092 0.894 1.00 89.44 87 PRO A O 1
ATOM 683 N N . ASP A 1 88 ? -9.767 -12.872 2.895 1.00 86.06 88 ASP A N 1
ATOM 684 C CA . ASP A 1 88 ? -11.205 -12.620 2.759 1.00 86.06 88 ASP A CA 1
ATOM 685 C C . ASP A 1 88 ? -11.555 -11.179 3.157 1.00 86.06 88 ASP A C 1
ATOM 687 O O . ASP A 1 88 ? -12.028 -10.891 4.264 1.00 86.06 88 ASP A O 1
ATOM 691 N N . PHE A 1 89 ? -11.277 -10.249 2.250 1.00 77.88 89 PHE A N 1
ATOM 692 C CA . PHE A 1 89 ? -11.475 -8.821 2.473 1.00 77.88 89 PHE A CA 1
ATOM 693 C C . PHE A 1 89 ? -12.961 -8.454 2.595 1.00 77.88 89 PHE A C 1
ATOM 695 O O . PHE A 1 89 ? -13.830 -9.072 1.986 1.00 77.88 89 PHE A O 1
ATOM 702 N N . THR A 1 90 ? -13.268 -7.469 3.443 1.00 75.06 90 THR A N 1
ATOM 703 C CA . THR A 1 90 ? -14.645 -7.254 3.942 1.00 75.06 90 THR A CA 1
ATOM 704 C C . THR A 1 90 ? -15.289 -5.935 3.524 1.00 75.06 90 THR A C 1
ATOM 706 O O . THR A 1 90 ? -16.472 -5.736 3.801 1.00 75.06 90 THR A O 1
ATOM 709 N N . TYR A 1 91 ? -14.544 -5.036 2.878 1.00 88.81 91 TYR A N 1
ATOM 710 C CA . TYR A 1 91 ? -15.034 -3.707 2.520 1.00 88.81 91 TYR A CA 1
ATOM 711 C C . TYR A 1 91 ? -15.353 -3.610 1.020 1.00 88.81 91 TYR A C 1
ATOM 713 O O . TYR A 1 91 ? -14.594 -4.151 0.220 1.00 88.81 91 TYR A O 1
ATOM 721 N N . PRO A 1 92 ? -16.438 -2.911 0.634 1.00 91.69 92 PRO A N 1
ATOM 722 C CA . PRO A 1 92 ? -16.714 -2.566 -0.759 1.00 91.69 92 PRO A CA 1
ATOM 723 C C . PRO A 1 92 ? -15.630 -1.668 -1.367 1.00 91.69 92 PRO A C 1
ATOM 725 O O . PRO A 1 92 ? -14.987 -0.903 -0.644 1.00 91.69 92 PRO A O 1
ATOM 728 N N . ASP A 1 93 ? -15.518 -1.683 -2.694 1.00 92.94 93 ASP A N 1
ATOM 729 C CA . ASP A 1 93 ? -14.470 -0.988 -3.454 1.00 92.94 93 ASP A CA 1
ATOM 730 C C . ASP A 1 93 ? -14.349 0.501 -3.114 1.00 92.94 93 ASP A C 1
ATOM 732 O O . ASP A 1 93 ? -13.244 1.001 -2.929 1.00 92.94 93 ASP A O 1
ATOM 736 N N . GLU A 1 94 ? -15.468 1.213 -2.949 1.00 92.50 94 GLU A N 1
ATOM 737 C CA . GLU A 1 94 ? -15.449 2.639 -2.594 1.00 92.50 94 GLU A CA 1
ATOM 738 C C . GLU A 1 94 ? -14.806 2.896 -1.224 1.00 92.50 94 GLU A C 1
ATOM 740 O O . GLU A 1 94 ? -14.006 3.818 -1.080 1.00 92.50 94 GLU A O 1
ATOM 745 N N . LEU A 1 95 ? -15.071 2.045 -0.228 1.00 93.31 95 LEU A N 1
ATOM 746 C CA . LEU A 1 95 ? -14.393 2.148 1.068 1.00 93.31 95 LEU A CA 1
ATOM 747 C C . LEU A 1 95 ? -12.929 1.730 0.962 1.00 93.31 95 LEU A C 1
ATOM 749 O O . LEU A 1 95 ? -12.067 2.340 1.592 1.00 93.31 95 LEU A O 1
ATOM 753 N N . MET A 1 96 ? -12.628 0.720 0.147 1.00 93.75 96 MET A N 1
ATOM 754 C CA . MET A 1 96 ? -11.249 0.310 -0.075 1.00 93.75 96 MET A CA 1
ATOM 755 C C . MET A 1 96 ? -10.423 1.411 -0.750 1.00 93.75 96 MET A C 1
ATOM 757 O O . MET A 1 96 ? -9.276 1.613 -0.354 1.00 93.75 96 MET A O 1
ATOM 761 N N . LYS A 1 97 ? -10.992 2.185 -1.685 1.00 95.31 97 LYS A N 1
ATOM 762 C CA . LYS A 1 97 ? -10.335 3.370 -2.266 1.00 95.31 97 LYS A CA 1
ATOM 763 C C . LYS A 1 97 ? -9.934 4.371 -1.182 1.00 95.31 97 LYS A C 1
ATOM 765 O O . LYS A 1 97 ? -8.792 4.828 -1.187 1.00 95.31 97 LYS A O 1
ATOM 770 N N . GLU A 1 98 ? -10.821 4.676 -0.232 1.00 95.25 98 GLU A N 1
ATOM 771 C CA . GLU A 1 98 ? -10.497 5.570 0.892 1.00 95.25 98 GLU A CA 1
ATOM 772 C C . GLU A 1 98 ? -9.396 4.991 1.794 1.00 95.25 98 GLU A C 1
ATOM 774 O O . GLU A 1 98 ? -8.460 5.695 2.176 1.00 95.25 98 GLU A O 1
ATOM 779 N N . ILE A 1 99 ? -9.438 3.686 2.075 1.00 95.38 99 ILE A N 1
ATOM 780 C CA . ILE A 1 99 ? -8.398 3.002 2.857 1.00 95.38 99 ILE A CA 1
ATOM 781 C C . ILE A 1 99 ? -7.035 3.072 2.146 1.00 95.38 99 ILE A C 1
ATOM 783 O O . ILE A 1 99 ? -6.023 3.385 2.775 1.00 95.38 99 ILE A O 1
ATOM 787 N N . PHE A 1 100 ? -6.987 2.850 0.830 1.00 96.25 100 PHE A N 1
ATOM 788 C CA . PHE A 1 100 ? -5.749 2.979 0.059 1.00 96.25 100 PHE A CA 1
ATOM 789 C C . PHE A 1 100 ? -5.227 4.416 0.020 1.00 96.25 100 PHE A C 1
ATOM 791 O O . PHE A 1 100 ? -4.014 4.612 0.109 1.00 96.25 100 PHE A O 1
ATOM 798 N N . ARG A 1 101 ? -6.102 5.430 -0.018 1.00 96.31 101 ARG A N 1
ATOM 799 C CA . ARG A 1 101 ? -5.682 6.835 0.143 1.00 96.31 101 ARG A CA 1
ATOM 800 C C . ARG A 1 101 ? -5.013 7.067 1.497 1.00 96.31 101 ARG A C 1
ATOM 802 O O . ARG A 1 101 ? -3.970 7.715 1.550 1.00 96.31 101 ARG A O 1
ATOM 809 N N . LEU A 1 102 ? -5.540 6.491 2.580 1.00 96.75 102 LEU A N 1
ATOM 810 C CA . LEU A 1 102 ? -4.906 6.558 3.904 1.00 96.75 102 LEU A CA 1
ATOM 811 C C . LEU A 1 102 ? -3.532 5.861 3.931 1.00 96.75 102 LEU A C 1
ATOM 813 O O . LEU A 1 102 ? -2.584 6.383 4.529 1.00 96.75 102 LEU A O 1
ATOM 817 N N . PHE A 1 103 ? -3.380 4.719 3.252 1.00 96.44 103 PHE A N 1
ATOM 818 C CA . PHE A 1 103 ? -2.077 4.054 3.108 1.00 96.44 103 PHE A CA 1
ATOM 819 C C . PHE A 1 103 ? -1.075 4.925 2.341 1.00 96.44 103 PHE A C 1
ATOM 821 O O . PHE A 1 103 ? 0.053 5.105 2.793 1.00 96.44 103 PHE A O 1
ATOM 828 N N . ILE A 1 104 ? -1.500 5.537 1.236 1.00 95.12 104 ILE A N 1
ATOM 829 C CA . ILE A 1 104 ? -0.701 6.471 0.430 1.00 95.12 104 ILE A CA 1
ATOM 830 C C . ILE A 1 104 ? -0.270 7.695 1.257 1.00 95.12 104 ILE A C 1
ATOM 832 O O . ILE A 1 104 ? 0.903 8.075 1.233 1.00 95.12 104 ILE A O 1
ATOM 836 N N . ILE A 1 105 ? -1.177 8.287 2.044 1.00 94.00 105 ILE A N 1
ATOM 837 C CA . ILE A 1 105 ? -0.860 9.379 2.984 1.00 94.00 105 ILE A CA 1
ATOM 838 C C . ILE A 1 105 ? 0.197 8.934 4.001 1.00 94.00 105 ILE A C 1
ATOM 840 O O . ILE A 1 105 ? 1.134 9.681 4.296 1.00 94.00 105 ILE A O 1
ATOM 844 N N . SER A 1 106 ? 0.089 7.702 4.497 1.00 93.62 106 SER A N 1
ATOM 845 C CA . SER A 1 106 ? 1.064 7.135 5.431 1.00 93.62 106 SER A CA 1
ATOM 846 C C . SER A 1 106 ? 2.422 6.908 4.767 1.00 93.62 106 SER A C 1
ATOM 848 O O . SER A 1 106 ? 3.450 7.269 5.329 1.00 93.62 106 SER A O 1
ATOM 850 N N . PHE A 1 107 ? 2.474 6.427 3.525 1.00 92.06 107 PHE A N 1
ATOM 851 C CA . PHE A 1 107 ? 3.745 6.231 2.820 1.00 92.06 107 PHE A CA 1
ATOM 852 C C . PHE A 1 107 ? 4.541 7.527 2.608 1.00 92.06 107 PHE A C 1
ATOM 854 O O . PHE A 1 107 ? 5.770 7.473 2.582 1.00 92.06 107 PHE A O 1
ATOM 861 N N . LYS A 1 108 ? 3.897 8.704 2.577 1.00 89.75 108 LYS A N 1
ATOM 862 C CA . LYS A 1 108 ? 4.595 10.011 2.567 1.00 89.75 108 LYS A CA 1
ATOM 863 C C . LYS A 1 108 ? 5.477 10.217 3.815 1.00 89.75 108 LYS A C 1
ATOM 865 O O . LYS A 1 108 ? 6.482 10.930 3.759 1.00 89.75 108 LYS A O 1
ATOM 870 N N . GLN A 1 109 ? 5.169 9.541 4.927 1.00 87.19 109 GLN A N 1
ATOM 871 C CA . GLN A 1 109 ? 5.956 9.593 6.166 1.00 87.19 109 GLN A CA 1
ATOM 872 C C . GLN A 1 109 ? 7.247 8.759 6.100 1.00 87.19 109 GLN A C 1
ATOM 874 O O . GLN A 1 109 ? 8.109 8.908 6.965 1.00 87.19 109 GLN A O 1
ATOM 879 N N . LEU A 1 110 ? 7.431 7.924 5.066 1.00 83.88 110 LEU A N 1
ATOM 880 C CA . LEU A 1 110 ? 8.682 7.187 4.840 1.00 83.88 110 LEU A CA 1
ATOM 881 C C . LEU A 1 110 ? 9.847 8.113 4.455 1.00 83.88 110 LEU A C 1
ATOM 883 O O . LEU A 1 110 ? 10.998 7.704 4.536 1.00 83.88 110 LEU A O 1
ATOM 887 N N . SER A 1 111 ? 9.572 9.370 4.093 1.00 77.06 111 SER A N 1
ATOM 888 C CA . SER A 1 111 ? 10.582 10.378 3.737 1.00 77.06 111 SER A CA 1
ATOM 889 C C . SER A 1 111 ? 11.594 10.701 4.844 1.00 77.06 111 SER A C 1
ATOM 891 O O . SER A 1 111 ? 12.666 11.226 4.535 1.00 77.06 111 SER A O 1
ATOM 893 N N . CYS A 1 112 ? 11.271 10.426 6.114 1.00 71.50 112 CYS A N 1
ATOM 894 C CA . CYS A 1 112 ? 12.099 10.810 7.253 1.00 71.50 112 CYS A CA 1
ATOM 895 C C . CYS A 1 112 ? 12.030 9.773 8.387 1.00 71.50 112 CYS A C 1
ATOM 897 O O . CYS A 1 112 ? 11.013 9.655 9.068 1.00 71.50 112 CYS A O 1
ATOM 899 N N . ALA A 1 113 ? 13.131 9.054 8.628 1.00 68.50 113 ALA A N 1
ATOM 900 C CA . ALA A 1 113 ? 13.204 8.001 9.648 1.00 68.50 113 ALA A CA 1
ATOM 901 C C . ALA A 1 113 ? 13.056 8.503 11.100 1.00 68.50 113 ALA A C 1
ATOM 903 O O . ALA A 1 113 ? 12.735 7.715 11.986 1.00 68.50 113 ALA A O 1
ATOM 904 N N . SER A 1 114 ? 13.264 9.800 11.361 1.00 67.69 114 SER A N 1
ATOM 905 C CA . SER A 1 114 ? 13.055 10.408 12.685 1.00 67.69 114 SER A CA 1
ATOM 906 C C . SER A 1 114 ? 11.595 10.778 12.972 1.00 67.69 114 SER A C 1
ATOM 908 O O . SER A 1 114 ? 11.282 11.218 14.077 1.00 67.69 114 SER A O 1
ATOM 910 N N . ASN A 1 115 ? 10.692 10.607 12.002 1.00 69.50 115 ASN A N 1
ATOM 911 C CA . ASN A 1 115 ? 9.270 10.855 12.184 1.00 69.50 115 ASN A CA 1
ATOM 912 C C . ASN A 1 115 ? 8.648 9.767 13.076 1.00 69.50 115 ASN A C 1
ATOM 914 O O . ASN A 1 115 ? 8.826 8.574 12.824 1.00 69.50 115 ASN A O 1
ATOM 918 N N . LEU A 1 116 ? 7.857 10.167 14.077 1.00 73.94 116 LEU A N 1
ATOM 919 C CA . LEU A 1 116 ? 7.120 9.252 14.963 1.00 73.94 116 LEU A CA 1
ATOM 920 C C . LEU A 1 116 ? 6.229 8.268 14.180 1.00 73.94 116 LEU A C 1
ATOM 922 O O . LEU A 1 116 ? 5.989 7.148 14.623 1.00 73.94 116 LEU A O 1
ATOM 926 N N . ASN A 1 117 ? 5.795 8.668 12.984 1.00 83.75 117 ASN A N 1
ATOM 927 C CA . ASN A 1 117 ? 4.939 7.890 12.095 1.00 83.75 117 ASN A CA 1
ATOM 928 C C . ASN A 1 117 ? 5.693 7.004 11.087 1.00 83.75 117 ASN A C 1
ATOM 930 O O . ASN A 1 117 ? 5.060 6.254 10.334 1.00 83.75 117 ASN A O 1
ATOM 934 N N . TYR A 1 118 ? 7.030 7.047 11.065 1.00 86.44 118 TYR A N 1
ATOM 935 C CA . TYR A 1 118 ? 7.835 6.220 10.163 1.00 86.44 118 TYR A CA 1
ATOM 936 C C . TYR A 1 118 ? 7.619 4.723 10.428 1.00 86.44 118 TYR A C 1
ATOM 938 O O . TYR A 1 118 ? 7.405 3.950 9.496 1.00 86.44 118 TYR A O 1
ATOM 946 N N . SER A 1 119 ? 7.606 4.315 11.701 1.00 88.75 119 SER A N 1
ATOM 947 C CA . SER A 1 119 ? 7.432 2.913 12.107 1.00 88.75 119 SER A CA 1
ATOM 948 C C . SER A 1 119 ? 6.079 2.342 11.670 1.00 88.75 119 SER A C 1
ATOM 950 O O . SER A 1 119 ? 6.029 1.236 11.132 1.00 88.75 119 SER A O 1
ATOM 952 N N . ARG A 1 120 ? 4.995 3.116 11.823 1.00 92.31 120 ARG A N 1
ATOM 953 C CA . ARG A 1 120 ? 3.655 2.756 11.332 1.00 92.31 120 ARG A CA 1
ATOM 954 C C . ARG A 1 120 ? 3.647 2.592 9.819 1.00 92.31 120 ARG A C 1
ATOM 956 O O . ARG A 1 120 ? 3.177 1.585 9.307 1.00 92.31 120 ARG A O 1
ATOM 963 N N . SER A 1 121 ? 4.240 3.539 9.105 1.00 91.75 121 SER A N 1
ATOM 964 C CA . SER A 1 121 ? 4.268 3.529 7.638 1.00 91.75 121 SER A CA 1
ATOM 965 C C . SER A 1 121 ? 5.074 2.354 7.086 1.00 91.75 121 SER A C 1
ATOM 967 O O . SER A 1 121 ? 4.642 1.689 6.144 1.00 91.75 121 SER A O 1
ATOM 969 N N . LEU A 1 122 ? 6.201 2.029 7.726 1.00 91.31 122 LEU A N 1
ATOM 970 C CA . LEU A 1 122 ? 6.974 0.829 7.418 1.00 91.31 122 LEU A CA 1
ATOM 971 C C . LEU A 1 122 ? 6.171 -0.444 7.710 1.00 91.31 122 LEU A C 1
ATOM 973 O O . LEU A 1 122 ? 6.225 -1.387 6.924 1.00 91.31 122 LEU A O 1
ATOM 977 N N . LYS A 1 123 ? 5.395 -0.470 8.801 1.00 93.69 123 LYS A N 1
ATOM 978 C CA . LYS A 1 123 ? 4.551 -1.618 9.146 1.00 93.69 123 LYS A CA 1
ATOM 979 C C . LYS A 1 123 ? 3.430 -1.846 8.134 1.00 93.69 123 LYS A C 1
ATOM 981 O O . LYS A 1 123 ? 3.159 -2.998 7.786 1.00 93.69 123 LYS A O 1
ATOM 986 N N . ILE A 1 124 ? 2.813 -0.771 7.645 1.00 96.12 124 ILE A N 1
ATOM 987 C CA . ILE A 1 124 ? 1.809 -0.822 6.573 1.00 96.12 124 ILE A CA 1
ATOM 988 C C . ILE A 1 124 ? 2.444 -1.401 5.305 1.00 96.12 124 ILE A C 1
ATOM 990 O O . ILE A 1 124 ? 1.916 -2.348 4.726 1.00 96.12 124 ILE A O 1
ATOM 994 N N . LEU A 1 125 ? 3.621 -0.900 4.921 1.00 95.00 125 LEU A N 1
ATOM 995 C CA . LEU A 1 125 ? 4.345 -1.363 3.738 1.00 95.00 125 LEU A CA 1
ATOM 996 C C . LEU A 1 125 ? 4.734 -2.850 3.845 1.00 95.00 125 LEU A C 1
ATOM 998 O O . LEU A 1 125 ? 4.482 -3.632 2.930 1.00 95.00 125 LEU A O 1
ATOM 1002 N N . GLU A 1 126 ? 5.299 -3.256 4.986 1.00 95.25 126 GLU A N 1
ATOM 1003 C CA . GLU A 1 126 ? 5.638 -4.651 5.290 1.00 95.25 126 GLU A CA 1
ATOM 1004 C C . GLU A 1 126 ? 4.407 -5.556 5.182 1.00 95.25 126 GLU A C 1
ATOM 1006 O O . GLU A 1 126 ? 4.456 -6.622 4.564 1.00 95.25 126 GLU A O 1
ATOM 1011 N N . THR A 1 127 ? 3.307 -5.150 5.816 1.00 96.12 127 THR A N 1
ATOM 1012 C CA . THR A 1 127 ? 2.078 -5.941 5.857 1.00 96.12 127 THR A CA 1
ATOM 1013 C C . THR A 1 127 ? 1.509 -6.088 4.456 1.00 96.12 127 THR A C 1
ATOM 1015 O O . THR A 1 127 ? 1.229 -7.215 4.055 1.00 96.12 127 THR A O 1
ATOM 1018 N N . MET A 1 128 ? 1.429 -4.996 3.690 1.00 96.25 128 MET A N 1
ATOM 1019 C CA . MET A 1 128 ? 0.938 -5.005 2.314 1.00 96.25 128 MET A CA 1
ATOM 1020 C C . MET A 1 128 ? 1.727 -5.964 1.424 1.00 96.25 128 MET A C 1
ATOM 1022 O O . MET A 1 128 ? 1.123 -6.757 0.702 1.00 96.25 128 MET A O 1
ATOM 1026 N N . ALA A 1 129 ? 3.057 -5.967 1.537 1.00 96.56 129 ALA A N 1
ATOM 1027 C CA . ALA A 1 129 ? 3.903 -6.906 0.809 1.00 96.56 129 ALA A CA 1
ATOM 1028 C C . ALA A 1 129 ? 3.679 -8.365 1.253 1.00 96.56 129 ALA A C 1
ATOM 1030 O O . ALA A 1 129 ? 3.565 -9.262 0.418 1.00 96.56 129 ALA A O 1
ATOM 1031 N N . LYS A 1 130 ? 3.591 -8.626 2.567 1.00 95.31 130 LYS A N 1
ATOM 1032 C CA . LYS A 1 130 ? 3.490 -9.991 3.118 1.00 95.31 130 LYS A CA 1
ATOM 1033 C C . LYS A 1 130 ? 2.125 -10.640 2.907 1.00 95.31 130 LYS A C 1
ATOM 1035 O O . LYS A 1 130 ? 2.069 -11.824 2.585 1.00 95.31 130 LYS A O 1
ATOM 1040 N N . VAL A 1 131 ? 1.039 -9.891 3.097 1.00 95.12 131 VAL A N 1
ATOM 1041 C CA . VAL A 1 131 ? -0.335 -10.397 2.914 1.00 95.12 131 VAL A CA 1
ATOM 1042 C C . VAL A 1 131 ? -0.875 -10.135 1.513 1.00 95.12 131 VAL A C 1
ATOM 1044 O O . VAL A 1 131 ? -2.015 -10.494 1.233 1.00 95.12 131 VAL A O 1
ATOM 1047 N N . LYS A 1 132 ? -0.055 -9.536 0.636 1.00 95.62 132 LYS A N 1
ATOM 1048 C CA . LYS A 1 132 ? -0.392 -9.221 -0.756 1.00 95.62 132 LYS A CA 1
ATOM 1049 C C . LYS A 1 132 ? -1.661 -8.374 -0.884 1.00 95.62 132 LYS A C 1
ATOM 1051 O O . LYS A 1 132 ? -2.430 -8.544 -1.825 1.00 95.62 132 LYS A O 1
ATOM 1056 N N . SER A 1 133 ? -1.891 -7.448 0.050 1.00 94.62 133 SER A N 1
ATOM 1057 C CA . SER A 1 133 ? -3.107 -6.624 0.025 1.00 94.62 133 SER A CA 1
ATOM 1058 C C . SER A 1 133 ? -3.144 -5.651 -1.152 1.00 94.62 133 SER A C 1
ATOM 1060 O O . SER A 1 133 ? -4.214 -5.167 -1.489 1.00 94.62 133 SER A O 1
ATOM 1062 N N . SER A 1 134 ? -2.029 -5.421 -1.853 1.00 95.56 134 SER A N 1
ATOM 1063 C CA . SER A 1 134 ? -2.040 -4.662 -3.108 1.00 95.56 134 SER A CA 1
ATOM 1064 C C . SER A 1 134 ? -2.854 -5.332 -4.222 1.00 95.56 134 SER A C 1
ATOM 1066 O O . SER A 1 134 ? -3.206 -4.646 -5.170 1.00 95.56 134 SER A O 1
ATOM 1068 N N . LEU A 1 135 ? -3.203 -6.622 -4.111 1.00 94.94 135 LEU A N 1
ATOM 1069 C CA . LEU A 1 135 ? -4.160 -7.259 -5.027 1.00 94.94 135 LEU A CA 1
ATOM 1070 C C . LEU A 1 135 ? -5.551 -6.634 -4.932 1.00 94.94 135 LEU A C 1
ATOM 1072 O O . LEU A 1 135 ? -6.191 -6.452 -5.953 1.00 94.94 135 LEU A O 1
ATOM 1076 N N . MET A 1 136 ? -5.972 -6.186 -3.746 1.00 93.69 136 MET A N 1
ATOM 1077 C CA . MET A 1 136 ? -7.228 -5.442 -3.627 1.00 93.69 136 MET A CA 1
ATOM 1078 C C . MET A 1 136 ? -7.190 -4.157 -4.458 1.00 93.69 136 MET A C 1
ATOM 1080 O O . MET A 1 136 ? -8.203 -3.740 -4.996 1.00 93.69 136 MET A O 1
ATOM 1084 N N . LEU A 1 137 ? -6.029 -3.492 -4.530 1.00 94.75 137 LEU A N 1
ATOM 1085 C CA . LEU A 1 137 ? -5.884 -2.272 -5.322 1.00 94.75 137 LEU A CA 1
ATOM 1086 C C . LEU A 1 137 ? -6.026 -2.561 -6.818 1.00 94.75 137 LEU A C 1
ATOM 1088 O O . LEU A 1 137 ? -6.567 -1.729 -7.541 1.00 94.75 137 LEU A O 1
ATOM 1092 N N . VAL A 1 138 ? -5.549 -3.732 -7.248 1.00 95.38 138 VAL A N 1
ATOM 1093 C CA . VAL A 1 138 ? -5.745 -4.242 -8.607 1.00 95.38 138 VAL A CA 1
ATOM 1094 C C . VAL A 1 138 ? -7.225 -4.540 -8.849 1.00 95.38 138 VAL A C 1
ATOM 1096 O O . VAL A 1 138 ? -7.765 -4.058 -9.833 1.00 95.38 138 VAL A O 1
ATOM 1099 N N . ASP A 1 139 ? -7.899 -5.230 -7.923 1.00 93.81 139 ASP A N 1
ATOM 1100 C CA . ASP A 1 139 ? -9.326 -5.577 -8.040 1.00 93.81 139 ASP A CA 1
ATOM 1101 C C . ASP A 1 139 ? -10.241 -4.339 -8.107 1.00 93.81 139 ASP A C 1
ATOM 1103 O O . ASP A 1 139 ? -11.252 -4.343 -8.803 1.00 93.81 139 ASP A O 1
ATOM 1107 N N . ILE A 1 140 ? -9.879 -3.263 -7.398 1.00 93.25 140 ILE A N 1
ATOM 1108 C CA . ILE A 1 140 ? -10.586 -1.969 -7.418 1.00 93.25 140 ILE A CA 1
ATOM 1109 C C . ILE A 1 140 ? -10.424 -1.238 -8.763 1.00 93.25 140 ILE A C 1
ATOM 1111 O O . ILE A 1 140 ? -11.189 -0.311 -9.045 1.00 93.25 140 ILE A O 1
ATOM 1115 N N . ASP A 1 141 ? -9.413 -1.613 -9.551 1.00 91.62 141 ASP A N 1
ATOM 1116 C CA . ASP A 1 141 ? -9.097 -1.056 -10.869 1.00 91.62 141 ASP A CA 1
ATOM 1117 C C . ASP A 1 141 ? -8.979 0.483 -10.862 1.00 91.62 141 ASP A C 1
ATOM 1119 O O . ASP A 1 141 ? -9.595 1.215 -11.637 1.00 91.62 141 ASP A O 1
ATOM 1123 N N . SER A 1 142 ? -8.214 1.009 -9.896 1.00 95.06 142 SER A N 1
ATOM 1124 C CA . SER A 1 142 ? -7.991 2.452 -9.741 1.00 95.06 142 SER A CA 1
ATOM 1125 C C . SER A 1 142 ? -6.596 2.859 -10.201 1.00 95.06 142 SER A C 1
ATOM 1127 O O . SER A 1 142 ? -5.665 2.960 -9.394 1.00 95.06 142 SER A O 1
ATOM 1129 N N . ASP A 1 143 ? -6.478 3.181 -11.492 1.00 95.12 143 ASP A N 1
ATOM 1130 C CA . ASP A 1 143 ? -5.251 3.712 -12.103 1.00 95.12 143 ASP A CA 1
ATOM 1131 C C . ASP A 1 143 ? -4.659 4.876 -11.300 1.00 95.12 143 ASP A C 1
ATOM 1133 O O . ASP A 1 143 ? -3.463 4.902 -11.026 1.00 95.12 143 ASP A O 1
ATOM 1137 N N . GLY A 1 144 ? -5.494 5.819 -10.848 1.00 96.38 144 GLY A N 1
ATOM 1138 C CA . GLY A 1 144 ? -5.024 6.989 -10.103 1.00 96.38 144 GLY A CA 1
ATOM 1139 C C . GLY A 1 144 ? -4.317 6.633 -8.790 1.00 96.38 144 GLY A C 1
ATOM 1140 O O . GLY A 1 144 ? -3.273 7.202 -8.476 1.00 96.38 144 GLY A O 1
ATOM 1141 N N . LEU A 1 145 ? -4.842 5.660 -8.035 1.00 97.19 145 LEU A N 1
ATOM 1142 C CA . LEU A 1 145 ? -4.218 5.215 -6.782 1.00 97.19 145 LEU A CA 1
ATOM 1143 C C . LEU A 1 145 ? -2.953 4.392 -7.042 1.00 97.19 145 LEU A C 1
ATOM 1145 O O . LEU A 1 145 ? -1.975 4.519 -6.302 1.00 97.19 145 LEU A O 1
ATOM 1149 N N . ILE A 1 146 ? -2.954 3.573 -8.097 1.00 97.69 146 ILE A N 1
ATOM 1150 C CA . ILE A 1 146 ? -1.772 2.825 -8.535 1.00 97.69 146 ILE A CA 1
ATOM 1151 C C . ILE A 1 146 ? -0.656 3.804 -8.917 1.00 97.69 146 ILE A C 1
ATOM 1153 O O . ILE A 1 146 ? 0.457 3.696 -8.399 1.00 97.69 146 ILE A O 1
ATOM 1157 N N . ASN A 1 147 ? -0.963 4.802 -9.746 1.00 97.44 147 ASN A N 1
ATOM 1158 C CA . ASN A 1 147 ? -0.012 5.814 -10.197 1.00 97.44 147 ASN A CA 1
ATOM 1159 C C . ASN A 1 147 ? 0.546 6.618 -9.015 1.00 97.44 147 ASN A C 1
ATOM 1161 O O . ASN A 1 147 ? 1.765 6.750 -8.893 1.00 97.44 147 ASN A O 1
ATOM 1165 N N . GLU A 1 148 ? -0.308 7.081 -8.090 1.00 96.75 148 GLU A N 1
ATOM 1166 C CA . GLU A 1 148 ? 0.147 7.824 -6.907 1.00 96.75 148 GLU A CA 1
ATOM 1167 C C . GLU A 1 148 ? 1.057 6.964 -6.013 1.00 96.75 148 GLU A C 1
ATOM 1169 O O . GLU A 1 148 ? 2.114 7.427 -5.575 1.00 96.75 148 GLU A O 1
ATOM 1174 N N . MET A 1 149 ? 0.712 5.693 -5.783 1.00 96.69 149 MET A N 1
ATOM 1175 C CA . MET A 1 149 ? 1.546 4.780 -4.994 1.00 96.69 149 MET A CA 1
ATOM 1176 C C . MET A 1 149 ? 2.914 4.537 -5.651 1.00 96.69 149 MET A C 1
ATOM 1178 O O . MET A 1 149 ? 3.944 4.600 -4.975 1.00 96.69 149 MET A O 1
ATOM 1182 N N . PHE A 1 150 ? 2.947 4.296 -6.963 1.00 97.31 150 PHE A N 1
ATOM 1183 C CA . PHE A 1 150 ? 4.193 4.079 -7.702 1.00 97.31 150 PHE A CA 1
ATOM 1184 C C . PHE A 1 150 ? 5.072 5.327 -7.695 1.00 97.31 150 PHE A C 1
ATOM 1186 O O . PHE A 1 150 ? 6.265 5.237 -7.399 1.00 97.31 150 PHE A O 1
ATOM 1193 N N . GLN A 1 151 ? 4.484 6.497 -7.949 1.00 95.88 151 GLN A N 1
ATOM 1194 C CA . GLN A 1 151 ? 5.179 7.778 -7.873 1.00 95.88 151 GLN A CA 1
ATOM 1195 C C . GLN A 1 151 ? 5.773 8.002 -6.477 1.00 95.88 151 GLN A C 1
ATOM 1197 O O . GLN A 1 151 ? 6.922 8.438 -6.360 1.00 95.88 151 GLN A O 1
ATOM 1202 N N . LEU A 1 152 ? 5.028 7.677 -5.413 1.00 93.75 152 LEU A N 1
ATOM 1203 C CA . LEU A 1 152 ? 5.529 7.775 -4.046 1.00 93.75 152 LEU A CA 1
ATOM 1204 C C . LEU A 1 152 ? 6.728 6.863 -3.813 1.00 93.75 152 LEU A C 1
ATOM 1206 O O . LEU A 1 152 ? 7.743 7.349 -3.320 1.00 93.75 152 LEU A O 1
ATOM 1210 N N . PHE A 1 153 ? 6.657 5.582 -4.170 1.00 93.88 153 PHE A N 1
ATOM 1211 C CA . PHE A 1 153 ? 7.780 4.663 -3.966 1.00 93.88 153 PHE A CA 1
ATOM 1212 C C . PHE A 1 153 ? 9.019 5.085 -4.756 1.00 93.88 153 PHE A C 1
ATOM 1214 O O . PHE A 1 153 ? 10.121 5.096 -4.208 1.00 93.88 153 PHE A O 1
ATOM 1221 N N . LEU A 1 154 ? 8.844 5.518 -6.005 1.00 92.81 154 LEU A N 1
ATOM 1222 C CA . LEU A 1 154 ? 9.941 6.001 -6.840 1.00 92.81 154 LEU A CA 1
ATOM 1223 C C . LEU A 1 154 ? 10.567 7.300 -6.307 1.00 92.81 154 LEU A C 1
ATOM 1225 O O . LEU A 1 154 ? 11.782 7.456 -6.413 1.00 92.81 154 LEU A O 1
ATOM 1229 N N . ASN A 1 155 ? 9.789 8.199 -5.697 1.00 88.69 155 ASN A N 1
ATOM 1230 C CA . ASN A 1 155 ? 10.301 9.451 -5.118 1.00 88.69 155 ASN A CA 1
ATOM 1231 C C . ASN A 1 155 ? 10.951 9.264 -3.742 1.00 88.69 155 ASN A C 1
ATOM 1233 O O . ASN A 1 155 ? 11.835 10.031 -3.357 1.00 88.69 155 ASN A O 1
ATOM 1237 N N . HIS A 1 156 ? 10.488 8.276 -2.978 1.00 80.38 156 HIS A N 1
ATOM 1238 C CA . HIS A 1 156 ? 10.922 8.066 -1.600 1.00 80.38 156 HIS A CA 1
ATOM 1239 C C . HIS A 1 156 ? 11.997 6.995 -1.461 1.00 80.38 156 HIS A C 1
ATOM 1241 O O . HIS A 1 156 ? 12.622 6.937 -0.412 1.00 80.38 156 HIS A O 1
ATOM 1247 N N . ALA A 1 157 ? 12.276 6.200 -2.498 1.00 77.69 157 ALA A N 1
ATOM 1248 C CA . ALA A 1 157 ? 13.396 5.268 -2.489 1.00 77.69 157 ALA A CA 1
ATOM 1249 C C . ALA A 1 157 ? 14.716 6.010 -2.190 1.00 77.69 157 ALA A C 1
ATOM 1251 O O . ALA A 1 157 ? 15.165 6.844 -2.978 1.00 77.69 157 ALA A O 1
ATOM 1252 N N . ARG A 1 158 ? 15.344 5.708 -1.046 1.00 73.31 158 ARG A N 1
ATOM 1253 C CA . ARG A 1 158 ? 16.544 6.396 -0.533 1.00 73.31 158 ARG A CA 1
ATOM 1254 C C . ARG A 1 158 ? 17.558 5.436 0.096 1.00 73.31 158 ARG A C 1
ATOM 1256 O O . ARG A 1 158 ? 17.244 4.284 0.391 1.00 73.31 158 ARG A O 1
ATOM 1263 N N . SER A 1 159 ? 18.780 5.936 0.308 1.00 63.03 159 SER A N 1
ATOM 1264 C CA . SER A 1 159 ? 19.908 5.220 0.934 1.00 63.03 159 SER A CA 1
ATOM 1265 C C . SER A 1 159 ? 19.740 4.943 2.419 1.00 63.03 159 SER A C 1
ATOM 1267 O O . SER A 1 159 ? 20.358 4.017 2.932 1.00 63.03 159 SER A O 1
ATOM 1269 N N . ASP A 1 160 ? 18.987 5.789 3.115 1.00 65.00 160 ASP A N 1
ATOM 1270 C CA . ASP A 1 160 ? 18.813 5.766 4.569 1.00 65.00 160 ASP A CA 1
ATOM 1271 C C . ASP A 1 160 ? 17.696 4.817 5.022 1.00 65.00 160 ASP A C 1
ATOM 1273 O O . ASP A 1 160 ? 17.488 4.614 6.217 1.00 65.00 160 ASP A O 1
ATOM 1277 N N . HIS A 1 161 ? 16.988 4.199 4.079 1.00 65.31 161 HIS A N 1
ATOM 1278 C CA . HIS A 1 161 ? 16.019 3.161 4.376 1.00 65.31 161 HIS A CA 1
ATOM 1279 C C . HIS A 1 161 ? 16.704 1.876 4.845 1.00 65.31 161 HIS A C 1
ATOM 1281 O O . HIS A 1 161 ? 17.689 1.416 4.264 1.00 65.31 161 HIS A O 1
ATOM 1287 N N . HIS A 1 162 ? 16.120 1.228 5.857 1.00 65.12 162 HIS A N 1
ATOM 1288 C CA . HIS A 1 162 ? 16.441 -0.166 6.150 1.00 65.12 162 HIS A CA 1
ATOM 1289 C C . HIS A 1 162 ? 16.245 -1.004 4.878 1.00 65.12 162 HIS A C 1
ATOM 1291 O O . HIS A 1 162 ? 15.282 -0.806 4.137 1.00 65.12 162 HIS A O 1
ATOM 1297 N N . SER A 1 163 ? 17.153 -1.954 4.630 1.00 66.50 163 SER A N 1
ATOM 1298 C CA . SER A 1 163 ? 17.169 -2.760 3.394 1.00 66.50 163 SER A CA 1
ATOM 1299 C C . SER A 1 163 ? 15.826 -3.431 3.052 1.00 66.50 163 SER A C 1
ATOM 1301 O O . SER A 1 163 ? 15.534 -3.679 1.882 1.00 66.50 163 SER A O 1
ATOM 1303 N N . GLU A 1 164 ? 14.985 -3.677 4.058 1.00 77.38 164 GLU A N 1
ATOM 1304 C CA . GLU A 1 164 ? 13.658 -4.269 3.910 1.00 77.38 164 GLU A CA 1
ATOM 1305 C C . GLU A 1 164 ? 12.627 -3.319 3.283 1.00 77.38 164 GLU A C 1
ATOM 1307 O O . GLU A 1 164 ? 11.818 -3.778 2.482 1.00 77.38 164 GLU A O 1
ATOM 1312 N N . THR A 1 165 ? 12.678 -2.007 3.552 1.00 82.62 165 THR A N 1
ATOM 1313 C CA . THR A 1 165 ? 11.735 -1.024 2.979 1.00 82.62 165 THR A CA 1
ATOM 1314 C C . THR A 1 165 ? 11.779 -1.060 1.455 1.00 82.62 165 THR A C 1
ATOM 1316 O O . THR A 1 165 ? 10.749 -1.147 0.790 1.00 82.62 165 THR A O 1
ATOM 1319 N N . PHE A 1 166 ? 12.995 -1.064 0.903 1.00 87.00 166 PHE A N 1
ATOM 1320 C CA . PHE A 1 166 ? 13.214 -1.139 -0.536 1.00 87.00 166 PHE A CA 1
ATOM 1321 C C . PHE A 1 166 ? 12.650 -2.439 -1.122 1.00 87.00 166 PHE A C 1
ATOM 1323 O O . PHE A 1 166 ? 12.008 -2.424 -2.169 1.00 87.00 166 PHE A O 1
ATOM 1330 N N . LYS A 1 167 ? 12.858 -3.567 -0.432 1.00 91.25 167 LYS A N 1
ATOM 1331 C CA . LYS A 1 167 ? 12.334 -4.866 -0.860 1.00 91.25 167 LYS A CA 1
ATOM 1332 C C . LYS A 1 167 ? 10.805 -4.887 -0.862 1.00 91.25 167 LYS A C 1
ATOM 1334 O O . LYS A 1 167 ? 10.228 -5.396 -1.814 1.00 91.25 167 LYS A O 1
ATOM 1339 N N . TYR A 1 168 ? 10.153 -4.318 0.152 1.00 94.88 168 TYR A N 1
ATOM 1340 C CA . TYR A 1 168 ? 8.691 -4.269 0.198 1.00 94.88 168 TYR A CA 1
ATOM 1341 C C . TYR A 1 168 ? 8.105 -3.398 -0.921 1.00 94.88 168 TYR A C 1
ATOM 1343 O O . TYR A 1 168 ? 7.159 -3.834 -1.570 1.00 94.88 168 TYR A O 1
ATOM 1351 N N . MET A 1 169 ? 8.698 -2.231 -1.213 1.00 94.88 169 MET A N 1
ATOM 1352 C CA . MET A 1 169 ? 8.311 -1.420 -2.380 1.00 94.88 169 MET A CA 1
ATOM 1353 C C . MET A 1 169 ? 8.452 -2.219 -3.681 1.00 94.88 169 MET A C 1
ATOM 1355 O O . MET A 1 169 ? 7.527 -2.262 -4.487 1.00 94.88 169 MET A O 1
ATOM 1359 N N . GLU A 1 170 ? 9.593 -2.894 -3.861 1.00 95.25 170 GLU A N 1
ATOM 1360 C CA . GLU A 1 170 ? 9.862 -3.728 -5.033 1.00 95.25 170 GLU A CA 1
ATOM 1361 C C . GLU A 1 170 ? 8.817 -4.847 -5.173 1.00 95.25 170 GLU A C 1
ATOM 1363 O O . GLU A 1 170 ? 8.236 -5.021 -6.242 1.00 95.25 170 GLU A O 1
ATOM 1368 N N . ASP A 1 171 ? 8.552 -5.604 -4.108 1.00 96.88 171 ASP A N 1
ATOM 1369 C CA . ASP A 1 171 ? 7.614 -6.730 -4.120 1.00 96.88 171 ASP A CA 1
ATOM 1370 C C . ASP A 1 171 ? 6.173 -6.271 -4.418 1.00 96.88 171 ASP A C 1
ATOM 1372 O O . ASP A 1 171 ? 5.498 -6.907 -5.228 1.00 96.88 171 ASP A O 1
ATOM 1376 N N . ILE A 1 172 ? 5.736 -5.136 -3.857 1.00 97.88 172 ILE A N 1
ATOM 1377 C CA . ILE A 1 172 ? 4.414 -4.548 -4.132 1.00 97.88 172 ILE A CA 1
ATOM 1378 C C . ILE A 1 172 ? 4.306 -4.094 -5.592 1.00 97.88 172 ILE A C 1
ATOM 1380 O O . ILE A 1 172 ? 3.356 -4.474 -6.275 1.00 97.88 172 ILE A O 1
ATOM 1384 N N . MET A 1 173 ? 5.278 -3.324 -6.099 1.00 98.19 173 MET A N 1
ATOM 1385 C CA . MET A 1 173 ? 5.252 -2.834 -7.486 1.00 98.19 173 MET A CA 1
ATOM 1386 C C . MET A 1 173 ? 5.233 -3.984 -8.495 1.00 98.19 173 MET A C 1
ATOM 1388 O O . MET A 1 173 ? 4.490 -3.938 -9.472 1.00 98.19 173 MET A O 1
ATOM 1392 N N . ASN A 1 174 ? 6.026 -5.033 -8.253 1.00 98.00 174 ASN A N 1
ATOM 1393 C CA . ASN A 1 174 ? 6.040 -6.204 -9.127 1.00 98.00 174 ASN A CA 1
ATOM 1394 C C . ASN A 1 174 ? 4.695 -6.923 -9.135 1.00 98.00 174 ASN A C 1
ATOM 1396 O O . ASN A 1 174 ? 4.216 -7.281 -10.206 1.00 98.00 174 ASN A O 1
ATOM 1400 N N . LEU A 1 175 ? 4.105 -7.137 -7.955 1.00 98.25 175 LEU A N 1
ATOM 1401 C CA . LEU A 1 175 ? 2.824 -7.822 -7.845 1.00 98.25 175 LEU A CA 1
ATOM 1402 C C . LEU A 1 175 ? 1.731 -7.049 -8.585 1.00 98.25 175 LEU A C 1
ATOM 1404 O O . LEU A 1 175 ? 1.009 -7.638 -9.374 1.00 98.25 175 LEU A O 1
ATOM 1408 N N . VAL A 1 176 ? 1.661 -5.728 -8.401 1.00 98.19 176 VAL A N 1
ATOM 1409 C CA . VAL A 1 176 ? 0.675 -4.898 -9.106 1.00 98.19 176 VAL A CA 1
ATOM 1410 C C . VAL A 1 176 ? 0.864 -4.985 -10.622 1.00 98.19 176 VAL A C 1
ATOM 1412 O O . VAL A 1 176 ? -0.092 -5.298 -11.317 1.00 98.19 176 VAL A O 1
ATOM 1415 N N . ILE A 1 177 ? 2.078 -4.799 -11.159 1.00 98.12 177 ILE A N 1
ATOM 1416 C CA . ILE A 1 177 ? 2.294 -4.866 -12.622 1.00 98.12 177 ILE A CA 1
ATOM 1417 C C . ILE A 1 177 ? 1.930 -6.240 -13.200 1.00 98.12 177 ILE A C 1
ATOM 1419 O O . ILE A 1 177 ? 1.439 -6.325 -14.326 1.00 98.12 177 ILE A O 1
ATOM 1423 N N . GLN A 1 178 ? 2.218 -7.320 -12.474 1.00 97.06 1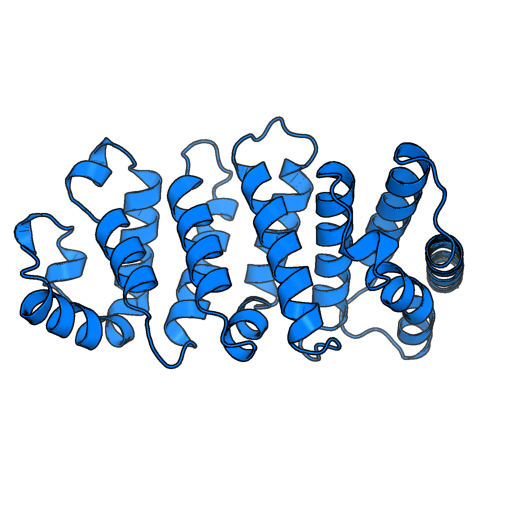78 GLN A N 1
ATOM 1424 C CA . GLN A 1 178 ? 1.923 -8.672 -12.948 1.00 97.06 178 GLN A CA 1
ATOM 1425 C C . GLN A 1 178 ? 0.418 -8.932 -13.054 1.00 97.06 178 GLN A C 1
ATOM 1427 O O . GLN A 1 178 ? 0.002 -9.636 -13.975 1.00 97.06 178 GLN A O 1
ATOM 1432 N N . GLU A 1 179 ? -0.366 -8.336 -12.160 1.00 97.25 179 GLU A N 1
ATOM 1433 C CA . GLU A 1 179 ? -1.778 -8.669 -11.963 1.00 97.25 179 GLU A CA 1
ATOM 1434 C C . GLU A 1 179 ? -2.737 -7.663 -12.617 1.00 97.25 179 GLU A C 1
ATOM 1436 O O . GLU A 1 179 ? -3.843 -8.050 -12.970 1.00 97.25 179 GLU A O 1
ATOM 1441 N N . ILE A 1 180 ? -2.332 -6.408 -12.862 1.00 96.62 180 ILE A N 1
ATOM 1442 C CA . ILE A 1 180 ? -3.171 -5.456 -13.615 1.00 96.62 180 ILE A CA 1
ATOM 1443 C C . ILE A 1 180 ? -3.439 -5.949 -15.038 1.00 96.62 180 ILE A C 1
ATOM 1445 O O . ILE A 1 180 ? -2.543 -6.459 -15.722 1.00 96.62 180 ILE A O 1
ATOM 1449 N N . ASP A 1 181 ? -4.655 -5.734 -15.532 1.00 94.56 181 ASP A N 1
ATOM 1450 C CA . ASP A 1 181 ? -5.043 -6.137 -16.885 1.00 94.56 181 ASP A CA 1
ATOM 1451 C C . ASP A 1 181 ? -4.257 -5.367 -17.947 1.00 94.56 181 ASP A C 1
ATOM 1453 O O . ASP A 1 181 ? -3.659 -5.960 -18.858 1.00 94.56 181 ASP A O 1
ATOM 1457 N N . SER A 1 182 ? -4.187 -4.045 -17.780 1.00 94.62 182 SER A N 1
ATOM 1458 C CA . SER A 1 182 ? -3.474 -3.149 -18.681 1.00 94.62 182 SER A CA 1
ATOM 1459 C C . SER A 1 182 ? -2.620 -2.130 -17.936 1.00 94.62 182 SER A C 1
ATOM 1461 O O . SER A 1 182 ? -2.894 -1.784 -16.793 1.00 94.62 182 SER A O 1
ATOM 1463 N N . ILE A 1 183 ? -1.542 -1.679 -18.577 1.00 95.75 183 ILE A N 1
ATOM 1464 C CA . ILE A 1 183 ? -0.665 -0.642 -18.028 1.00 95.75 183 ILE A CA 1
ATOM 1465 C C . ILE A 1 183 ? -1.092 0.702 -18.614 1.00 95.75 183 ILE A C 1
ATOM 1467 O O . ILE A 1 183 ? -1.010 0.905 -19.830 1.00 95.75 183 ILE A O 1
ATOM 1471 N N . SER A 1 184 ? -1.511 1.624 -17.747 1.00 95.25 184 SER A N 1
ATOM 1472 C CA . SER A 1 184 ? -1.841 2.991 -18.144 1.00 95.25 184 SER A CA 1
ATOM 1473 C C . SER A 1 184 ? -0.611 3.728 -18.696 1.00 95.25 184 SER A C 1
ATOM 1475 O O . SER A 1 184 ? 0.542 3.422 -18.373 1.00 95.25 184 SER A O 1
ATOM 1477 N N . THR A 1 185 ? -0.843 4.731 -19.548 1.00 93.44 185 THR A N 1
ATOM 1478 C CA . THR A 1 185 ? 0.254 5.530 -20.134 1.00 93.44 185 THR A CA 1
ATOM 1479 C C . THR A 1 185 ? 1.039 6.281 -19.058 1.00 93.44 185 THR A C 1
ATOM 1481 O O . THR A 1 185 ? 2.260 6.391 -19.145 1.00 93.44 185 THR A O 1
ATOM 1484 N N . GLU A 1 186 ? 0.345 6.758 -18.025 1.00 95.69 186 GLU A N 1
ATOM 1485 C CA . GLU A 1 186 ? 0.961 7.430 -16.884 1.00 95.69 186 GLU A CA 1
ATOM 1486 C C . GLU A 1 186 ? 1.858 6.468 -16.096 1.00 95.69 186 GLU A C 1
ATOM 1488 O O . GLU A 1 186 ? 3.032 6.775 -15.890 1.00 95.69 186 GLU A O 1
ATOM 1493 N N . LEU A 1 187 ? 1.369 5.267 -15.756 1.00 97.19 187 LEU A N 1
ATOM 1494 C CA . LEU A 1 187 ? 2.172 4.253 -15.067 1.00 97.19 187 LEU A CA 1
ATOM 1495 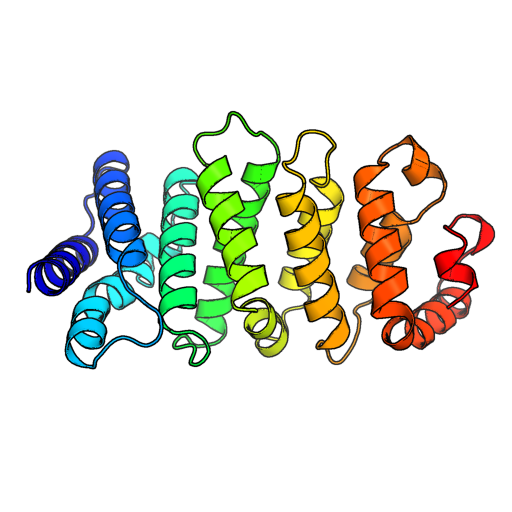C C . LEU A 1 187 ? 3.427 3.880 -15.864 1.00 97.19 187 LEU A C 1
ATOM 1497 O O . LEU A 1 187 ? 4.523 3.784 -15.306 1.00 97.19 187 LEU A O 1
ATOM 1501 N N . LEU A 1 188 ? 3.283 3.695 -17.179 1.00 95.75 188 LEU A N 1
ATOM 1502 C CA . LEU A 1 188 ? 4.410 3.409 -18.062 1.00 95.75 188 LEU A CA 1
ATOM 1503 C C . LEU A 1 188 ? 5.430 4.555 -18.064 1.00 95.75 188 LEU A C 1
ATOM 1505 O O . LEU A 1 188 ? 6.630 4.288 -17.992 1.00 95.75 188 LEU A O 1
ATOM 1509 N N . SER A 1 189 ? 4.968 5.809 -18.114 1.00 94.75 189 SER A N 1
ATOM 1510 C CA . SER A 1 189 ? 5.839 6.987 -18.040 1.00 94.75 189 SER A CA 1
ATOM 1511 C C . SER A 1 189 ? 6.619 7.012 -16.730 1.00 94.75 189 SER A C 1
ATOM 1513 O O . SER A 1 189 ? 7.838 7.136 -16.770 1.00 94.75 189 SER A O 1
ATOM 1515 N N . LEU A 1 190 ? 5.956 6.794 -15.586 1.00 96.19 190 LEU A N 1
ATOM 1516 C CA . LEU A 1 190 ? 6.607 6.743 -14.269 1.00 96.19 190 LEU A CA 1
ATOM 1517 C C . LEU A 1 190 ? 7.727 5.699 -14.222 1.00 96.19 190 LEU A C 1
ATOM 1519 O O . LEU A 1 190 ? 8.831 5.965 -13.735 1.00 96.19 190 LEU A O 1
ATOM 1523 N N . LEU A 1 191 ? 7.457 4.506 -14.757 1.00 96.25 191 LEU A N 1
ATOM 1524 C CA . LEU A 1 191 ? 8.447 3.439 -14.836 1.00 96.25 191 LEU A CA 1
ATOM 1525 C C . LEU A 1 191 ? 9.613 3.847 -15.742 1.00 96.25 191 LEU A C 1
ATOM 1527 O O . LEU A 1 191 ? 10.762 3.790 -15.308 1.00 96.25 191 LEU A O 1
ATOM 1531 N N . LEU A 1 192 ? 9.348 4.292 -16.970 1.00 94.81 192 LEU A N 1
ATOM 1532 C CA . LEU A 1 192 ? 10.389 4.702 -17.916 1.00 94.81 192 LEU A CA 1
ATOM 1533 C C . LEU A 1 192 ? 11.247 5.844 -17.363 1.00 94.81 192 LEU A C 1
ATOM 1535 O O . LEU A 1 192 ? 12.476 5.767 -17.423 1.00 94.81 192 LEU A O 1
ATOM 1539 N N . ASP A 1 193 ? 10.622 6.860 -16.770 1.00 94.31 193 ASP A N 1
ATOM 1540 C CA . ASP A 1 193 ? 11.311 7.987 -16.151 1.00 94.31 193 ASP A CA 1
ATOM 1541 C C . ASP A 1 193 ? 12.268 7.516 -15.060 1.00 94.31 193 ASP A C 1
ATOM 1543 O O . ASP A 1 193 ? 13.428 7.932 -15.049 1.00 94.31 193 ASP A O 1
ATOM 1547 N N . SER A 1 194 ? 11.854 6.567 -14.212 1.00 95.38 194 SER A N 1
ATOM 1548 C CA . SER A 1 194 ? 12.730 6.031 -13.164 1.00 95.38 194 SER A CA 1
ATOM 1549 C C . SER A 1 194 ? 14.040 5.451 -13.714 1.00 95.38 194 SER A C 1
ATOM 1551 O O . SER A 1 194 ? 15.083 5.604 -13.084 1.00 95.38 194 SER A O 1
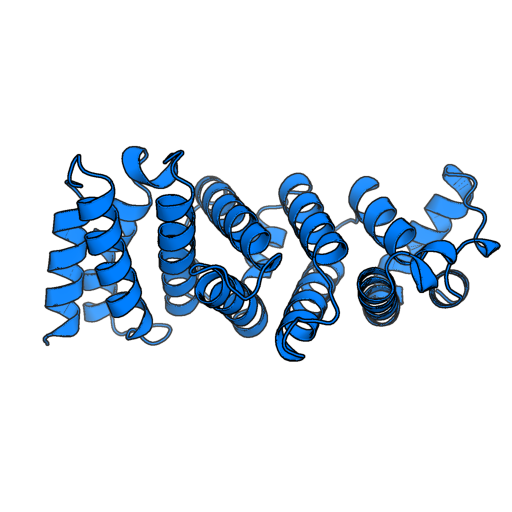ATOM 1553 N N . VAL A 1 195 ? 14.036 4.858 -14.915 1.00 95.25 195 VAL A N 1
ATOM 1554 C CA . VAL A 1 195 ? 15.208 4.191 -15.515 1.00 95.25 195 VAL A CA 1
ATOM 1555 C C . VAL A 1 195 ? 15.959 5.027 -16.555 1.00 95.25 195 VAL A C 1
ATOM 1557 O O . VAL A 1 195 ? 16.854 4.497 -17.226 1.00 95.25 195 VAL A O 1
ATOM 1560 N N . ARG A 1 196 ? 15.674 6.331 -16.671 1.00 94.75 196 ARG A N 1
ATOM 1561 C CA . ARG A 1 196 ? 16.486 7.262 -17.477 1.00 94.75 196 ARG A CA 1
ATOM 1562 C C . ARG A 1 196 ? 17.937 7.274 -17.002 1.00 94.75 196 ARG A C 1
ATOM 1564 O O . ARG A 1 196 ? 18.209 7.227 -15.804 1.00 94.75 196 ARG A O 1
ATOM 1571 N N . LEU A 1 197 ? 18.887 7.365 -17.931 1.00 92.88 197 LEU A N 1
ATOM 1572 C CA . LEU A 1 197 ? 20.318 7.306 -17.608 1.00 92.88 197 LEU A CA 1
ATOM 1573 C C . LEU A 1 197 ? 20.768 8.436 -16.670 1.00 92.88 197 LEU A C 1
ATOM 1575 O O . LEU A 1 197 ? 21.613 8.185 -15.814 1.00 92.88 197 LEU A O 1
ATOM 1579 N N . GLY A 1 198 ? 20.170 9.631 -16.763 1.00 90.38 198 GLY A N 1
ATOM 1580 C CA . GLY A 1 198 ? 20.431 10.736 -15.825 1.00 90.38 198 GLY A CA 1
ATOM 1581 C C . GLY A 1 198 ? 20.104 10.374 -14.370 1.00 90.38 198 GLY A C 1
ATOM 1582 O O . GLY A 1 198 ? 20.908 10.602 -13.466 1.00 90.38 198 GLY A O 1
ATOM 1583 N N . ASN A 1 199 ? 19.006 9.640 -14.152 1.00 92.12 199 ASN A N 1
ATOM 1584 C CA . ASN A 1 199 ? 18.575 9.213 -12.818 1.00 92.12 199 ASN A CA 1
ATOM 1585 C C . ASN A 1 199 ? 19.521 8.201 -12.164 1.00 92.12 199 ASN A C 1
ATOM 1587 O O . ASN A 1 199 ? 19.479 8.030 -10.947 1.00 92.12 199 ASN A O 1
ATOM 1591 N N . LYS A 1 200 ? 20.431 7.576 -12.923 1.00 90.56 200 LYS A N 1
ATOM 1592 C CA . LYS A 1 200 ? 21.499 6.750 -12.344 1.00 90.56 200 LYS A CA 1
ATOM 1593 C C . LYS A 1 200 ? 22.375 7.552 -11.373 1.00 90.56 200 LYS A C 1
ATOM 1595 O O . LYS A 1 200 ? 22.902 6.964 -10.430 1.00 90.56 200 LYS A O 1
ATOM 1600 N N . ILE A 1 201 ? 22.531 8.856 -11.611 1.00 89.19 201 ILE A N 1
ATOM 1601 C CA . ILE A 1 201 ? 23.290 9.780 -10.762 1.00 89.19 201 ILE A CA 1
ATOM 1602 C C . ILE A 1 201 ? 22.333 10.607 -9.898 1.00 89.19 201 ILE A C 1
ATOM 1604 O O . ILE A 1 201 ? 22.528 10.671 -8.687 1.00 89.19 201 ILE A O 1
ATOM 1608 N N . ASP A 1 202 ? 21.281 11.175 -10.494 1.00 88.69 202 ASP A N 1
ATOM 1609 C CA . ASP A 1 202 ? 20.395 12.125 -9.805 1.00 88.69 202 ASP A CA 1
ATOM 1610 C C . ASP A 1 202 ? 19.487 11.456 -8.761 1.00 88.69 202 ASP A C 1
ATOM 1612 O O . ASP A 1 202 ? 19.070 12.078 -7.786 1.00 88.69 202 ASP A O 1
ATOM 1616 N N . SER A 1 203 ? 19.141 10.179 -8.954 1.00 90.50 203 SER A N 1
ATOM 1617 C CA . SER A 1 203 ? 18.214 9.431 -8.093 1.00 90.50 203 SER A CA 1
ATOM 1618 C C . SER A 1 203 ? 18.511 7.922 -8.121 1.00 90.50 203 SER A C 1
ATOM 1620 O O . SER A 1 203 ? 17.676 7.120 -8.551 1.00 90.50 203 SER A O 1
ATOM 1622 N N . PRO A 1 204 ? 19.693 7.486 -7.637 1.00 90.75 204 PRO A N 1
ATOM 1623 C CA . PRO A 1 204 ? 20.203 6.127 -7.841 1.00 90.75 204 PRO A CA 1
ATOM 1624 C C . PRO A 1 204 ? 19.307 5.029 -7.251 1.00 90.75 204 PRO A C 1
ATOM 1626 O O . PRO A 1 204 ? 19.262 3.917 -7.779 1.00 90.75 204 PRO A O 1
ATOM 1629 N N . PHE A 1 205 ? 18.578 5.319 -6.171 1.00 89.31 205 PHE A N 1
ATOM 1630 C CA . PHE A 1 205 ? 17.660 4.372 -5.532 1.00 89.31 205 PHE A CA 1
ATOM 1631 C C . PHE A 1 205 ? 16.369 4.197 -6.324 1.00 89.31 205 PHE A C 1
ATOM 1633 O O . PHE A 1 205 ? 15.972 3.057 -6.561 1.00 89.31 205 PHE A O 1
ATOM 1640 N N . SER A 1 206 ? 15.777 5.298 -6.796 1.00 92.12 206 SER A N 1
ATOM 1641 C CA . SER A 1 206 ? 14.650 5.275 -7.736 1.00 92.12 206 SER A CA 1
ATOM 1642 C C . SER A 1 206 ? 15.021 4.507 -9.004 1.00 92.12 206 SER A C 1
ATOM 1644 O O . SER A 1 206 ? 14.344 3.553 -9.387 1.00 92.12 206 SER A O 1
ATOM 1646 N N . TRP A 1 207 ? 16.192 4.819 -9.569 1.00 94.56 207 TRP A N 1
ATOM 1647 C CA . TRP A 1 207 ? 16.727 4.141 -10.746 1.00 94.56 207 TRP A CA 1
ATOM 1648 C C . TRP A 1 207 ? 16.944 2.647 -10.524 1.00 94.56 207 TRP A C 1
ATOM 1650 O O . TRP A 1 207 ? 16.625 1.816 -11.376 1.00 94.56 207 TRP A O 1
ATOM 1660 N N . ASN A 1 208 ? 17.465 2.269 -9.357 1.00 93.75 208 ASN A N 1
ATOM 1661 C CA . ASN A 1 208 ? 17.653 0.870 -9.005 1.00 93.75 208 ASN A CA 1
ATOM 1662 C C . ASN A 1 208 ? 16.325 0.131 -8.787 1.00 93.75 208 ASN A C 1
ATOM 1664 O O . ASN A 1 208 ? 16.219 -1.021 -9.208 1.00 93.75 208 ASN A O 1
ATOM 1668 N N . LEU A 1 209 ? 15.335 0.772 -8.160 1.00 94.25 209 LEU A N 1
ATOM 1669 C CA . LEU A 1 209 ? 13.998 0.211 -7.959 1.00 94.25 209 LEU A CA 1
ATOM 1670 C C . LEU A 1 209 ? 13.321 -0.035 -9.307 1.00 94.25 209 LEU A C 1
ATOM 1672 O O . LEU A 1 209 ? 12.976 -1.177 -9.613 1.00 94.25 209 LEU A O 1
ATOM 1676 N N . GLY A 1 210 ? 13.269 0.993 -10.157 1.00 95.62 210 GLY A N 1
ATOM 1677 C CA . GLY A 1 210 ? 12.773 0.900 -11.526 1.00 95.62 210 GLY A CA 1
ATOM 1678 C C . GLY A 1 210 ? 13.444 -0.225 -12.307 1.00 95.62 210 GLY A C 1
ATOM 1679 O O . GLY A 1 210 ? 12.774 -1.122 -12.814 1.00 95.62 210 GLY A O 1
ATOM 1680 N N . ARG A 1 211 ? 14.784 -0.271 -12.321 1.00 95.69 211 ARG A N 1
ATOM 1681 C CA . ARG A 1 211 ? 15.541 -1.310 -13.044 1.00 95.69 211 ARG A CA 1
ATOM 1682 C C . ARG A 1 211 ? 15.164 -2.727 -12.605 1.00 95.69 211 ARG A C 1
ATOM 1684 O O . ARG A 1 211 ? 15.095 -3.631 -13.439 1.00 95.69 211 ARG A O 1
ATOM 1691 N N . ARG A 1 212 ? 14.942 -2.948 -11.305 1.00 95.50 212 ARG A N 1
ATOM 1692 C CA . ARG A 1 212 ? 14.527 -4.258 -10.779 1.00 95.50 212 ARG A CA 1
ATOM 1693 C C . ARG A 1 212 ? 13.099 -4.612 -11.169 1.00 95.50 212 ARG A C 1
ATOM 1695 O O . ARG A 1 212 ? 12.861 -5.762 -11.536 1.00 95.50 212 ARG A O 1
ATOM 1702 N N . VAL A 1 213 ? 12.201 -3.631 -11.150 1.00 96.12 213 VAL A N 1
ATOM 1703 C CA . VAL A 1 213 ? 10.819 -3.791 -11.607 1.00 96.12 213 VAL A CA 1
ATOM 1704 C C . VAL A 1 213 ? 10.778 -4.158 -13.093 1.00 96.12 213 VAL A C 1
ATOM 1706 O O . VAL A 1 213 ? 10.179 -5.173 -13.438 1.00 96.12 213 VAL A O 1
ATOM 1709 N N . PHE A 1 214 ? 11.508 -3.449 -13.965 1.00 96.00 214 PHE A N 1
ATOM 1710 C CA . PHE A 1 214 ? 11.635 -3.822 -15.385 1.00 96.00 214 PHE A CA 1
ATOM 1711 C C . PHE A 1 214 ? 12.170 -5.241 -15.562 1.00 96.00 214 PHE A C 1
ATOM 1713 O O . PHE A 1 214 ? 11.619 -6.023 -16.331 1.00 96.00 214 PHE A O 1
ATOM 1720 N N . LYS A 1 215 ? 13.220 -5.605 -14.816 1.00 95.50 215 LYS A N 1
ATOM 1721 C CA . LYS A 1 215 ? 13.804 -6.946 -14.899 1.00 95.50 215 LYS A CA 1
ATOM 1722 C C . LYS A 1 215 ? 12.794 -8.041 -14.545 1.00 95.50 215 LYS A C 1
ATOM 1724 O O . LYS A 1 215 ? 12.766 -9.070 -15.213 1.00 95.50 215 LYS A O 1
ATOM 1729 N N . LYS A 1 216 ? 11.993 -7.851 -13.494 1.00 96.00 216 LYS A N 1
ATOM 1730 C CA . LYS A 1 216 ? 11.002 -8.842 -13.044 1.00 96.00 216 LYS A CA 1
ATOM 1731 C C . LYS A 1 216 ? 9.726 -8.843 -13.888 1.00 96.00 216 LYS A C 1
ATOM 1733 O O . LYS A 1 216 ? 9.137 -9.902 -14.073 1.00 96.00 216 LYS A O 1
ATOM 1738 N N . CYS A 1 217 ? 9.314 -7.690 -14.411 1.00 96.31 217 CYS A N 1
ATOM 1739 C CA . CYS A 1 217 ? 8.046 -7.519 -15.125 1.00 96.31 217 CYS A CA 1
ATOM 1740 C C . CYS A 1 217 ? 8.200 -7.415 -16.651 1.00 96.31 217 CYS A C 1
ATOM 1742 O O . CYS A 1 217 ? 7.227 -7.133 -17.349 1.00 96.31 217 CYS A O 1
ATOM 1744 N N . GLY A 1 218 ? 9.398 -7.659 -17.192 1.00 95.00 218 GLY A N 1
ATOM 1745 C CA . GLY A 1 218 ? 9.717 -7.429 -18.604 1.00 95.00 218 GLY A CA 1
ATOM 1746 C C . GLY A 1 218 ? 8.770 -8.121 -19.586 1.00 95.00 218 GLY A C 1
ATOM 1747 O O . GLY A 1 218 ? 8.366 -7.514 -20.572 1.00 95.00 218 GLY A O 1
ATOM 1748 N N . ALA A 1 219 ? 8.326 -9.346 -19.284 1.00 94.25 219 ALA A N 1
ATOM 1749 C CA . ALA A 1 219 ? 7.373 -10.064 -20.133 1.00 94.25 219 ALA A CA 1
ATOM 1750 C C . ALA A 1 219 ? 6.033 -9.319 -20.295 1.00 94.25 219 ALA A C 1
ATOM 1752 O O . ALA A 1 219 ? 5.519 -9.241 -21.408 1.00 94.25 219 ALA A O 1
ATOM 1753 N N . LYS A 1 220 ? 5.499 -8.737 -19.210 1.00 95.31 220 LYS A N 1
ATOM 1754 C CA . LYS A 1 220 ? 4.265 -7.936 -19.230 1.00 95.31 220 LYS A CA 1
ATOM 1755 C C . LYS A 1 220 ? 4.502 -6.568 -19.878 1.00 95.31 220 LYS A C 1
ATOM 1757 O O . LYS A 1 220 ? 3.654 -6.102 -20.627 1.00 95.31 220 LYS A O 1
ATOM 1762 N N . LEU A 1 221 ? 5.658 -5.946 -19.626 1.00 95.75 221 LEU A N 1
ATOM 1763 C CA . LEU A 1 221 ? 5.991 -4.593 -20.096 1.00 95.75 221 LEU A CA 1
ATOM 1764 C C . LEU A 1 221 ? 6.352 -4.519 -21.591 1.00 95.75 221 LEU A C 1
ATOM 1766 O O . LEU A 1 221 ? 6.210 -3.457 -22.194 1.00 95.75 221 LEU A O 1
ATOM 1770 N N . ARG A 1 222 ? 6.795 -5.624 -22.204 1.00 93.56 222 ARG A N 1
ATOM 1771 C CA . ARG A 1 222 ? 7.317 -5.667 -23.583 1.00 93.56 222 ARG A CA 1
ATOM 1772 C C . ARG A 1 222 ? 6.428 -4.992 -24.617 1.00 93.56 222 ARG A C 1
ATOM 1774 O O . ARG A 1 222 ? 6.897 -4.140 -25.369 1.00 93.56 222 ARG A O 1
ATOM 1781 N N . SER A 1 223 ? 5.158 -5.374 -24.672 1.00 92.56 223 SER A N 1
ATOM 1782 C CA . SER A 1 223 ? 4.223 -4.846 -25.671 1.00 92.56 223 SER A CA 1
ATOM 1783 C C . SER A 1 223 ? 3.993 -3.341 -25.496 1.00 92.56 223 SER A C 1
ATOM 1785 O O . SER A 1 223 ? 3.941 -2.612 -26.486 1.00 92.56 223 SER A O 1
ATOM 1787 N N . TYR A 1 224 ? 3.942 -2.863 -24.252 1.00 93.44 224 TYR A N 1
ATOM 1788 C CA . TYR A 1 224 ? 3.773 -1.449 -23.915 1.00 93.44 224 TYR A CA 1
ATOM 1789 C C . TYR A 1 224 ? 5.001 -0.608 -24.275 1.00 93.44 224 TYR A C 1
ATOM 1791 O O . TYR A 1 224 ? 4.855 0.466 -24.855 1.00 93.44 224 TYR A O 1
ATOM 1799 N N . ILE A 1 225 ? 6.215 -1.110 -24.019 1.00 91.25 225 ILE A N 1
ATOM 1800 C CA . ILE A 1 225 ? 7.459 -0.427 -24.411 1.00 91.25 225 ILE A CA 1
ATOM 1801 C C . ILE A 1 225 ? 7.556 -0.337 -25.939 1.00 91.25 225 ILE A C 1
ATOM 1803 O O . ILE A 1 225 ? 7.813 0.736 -26.480 1.00 91.25 225 ILE A O 1
ATOM 1807 N N . GLN A 1 226 ? 7.294 -1.435 -26.656 1.00 89.94 226 GLN A N 1
ATOM 1808 C CA . GLN A 1 226 ? 7.316 -1.445 -28.123 1.00 89.94 226 GLN A CA 1
ATOM 1809 C C . GLN A 1 226 ? 6.294 -0.480 -28.733 1.00 89.94 226 GLN A C 1
ATOM 1811 O O . GLN A 1 226 ? 6.570 0.137 -29.765 1.00 89.94 226 GLN A O 1
ATOM 1816 N N . ALA A 1 227 ? 5.120 -0.347 -28.110 1.00 88.81 227 ALA A N 1
ATOM 1817 C CA . ALA A 1 227 ? 4.133 0.651 -28.496 1.00 88.81 227 ALA A CA 1
ATOM 1818 C C . ALA A 1 227 ? 4.658 2.071 -28.236 1.00 88.81 227 ALA A C 1
ATOM 1820 O O . ALA A 1 227 ? 4.663 2.877 -29.164 1.00 88.81 227 ALA A O 1
ATOM 1821 N N . ALA A 1 228 ? 5.181 2.351 -27.038 1.00 86.62 228 ALA A N 1
ATOM 1822 C CA . ALA A 1 228 ? 5.713 3.662 -26.661 1.00 86.62 228 ALA A CA 1
ATOM 1823 C C . ALA A 1 228 ? 6.874 4.127 -27.556 1.00 86.62 228 ALA A C 1
ATOM 1825 O O . ALA A 1 228 ? 6.913 5.288 -27.949 1.00 86.62 228 ALA A O 1
ATOM 1826 N N . VAL A 1 229 ? 7.781 3.234 -27.966 1.00 84.81 229 VAL A N 1
ATOM 1827 C CA . VAL A 1 229 ? 8.853 3.572 -28.925 1.00 84.81 229 VAL A CA 1
ATOM 1828 C C . VAL A 1 229 ? 8.281 4.095 -30.243 1.00 84.81 229 VAL A C 1
ATOM 1830 O O . VAL A 1 229 ? 8.795 5.062 -30.801 1.00 84.81 229 VAL A O 1
ATOM 1833 N N . LYS A 1 230 ? 7.186 3.497 -30.724 1.00 82.88 230 LYS A N 1
ATOM 1834 C CA . LYS A 1 230 ? 6.542 3.893 -31.982 1.00 82.88 230 LYS A CA 1
ATOM 1835 C C . LYS A 1 230 ? 5.696 5.156 -31.840 1.00 82.88 230 LYS A C 1
ATOM 1837 O O . LYS A 1 230 ? 5.676 5.968 -32.757 1.00 82.88 230 LYS A O 1
ATOM 1842 N N . THR A 1 231 ? 4.968 5.303 -30.733 1.00 83.31 231 THR A N 1
ATOM 1843 C CA . THR A 1 231 ? 3.956 6.360 -30.565 1.00 83.31 231 THR A CA 1
ATOM 1844 C C . THR A 1 231 ? 4.486 7.607 -29.865 1.00 83.31 231 THR A C 1
ATOM 1846 O O . THR A 1 231 ? 4.016 8.701 -30.157 1.00 83.31 231 THR A O 1
ATOM 1849 N N . MET A 1 232 ? 5.468 7.465 -28.972 1.00 74.88 232 MET A N 1
ATOM 1850 C CA . MET A 1 232 ? 6.034 8.553 -28.161 1.00 74.88 232 MET A CA 1
ATOM 1851 C C . MET A 1 232 ? 7.407 9.024 -28.662 1.00 74.88 232 MET A C 1
ATOM 1853 O O . MET A 1 232 ? 8.023 9.874 -28.026 1.00 74.88 232 MET A O 1
ATOM 1857 N N . ASN A 1 233 ? 7.895 8.479 -29.786 1.00 76.50 233 ASN A N 1
ATOM 1858 C CA . ASN A 1 233 ? 9.236 8.735 -30.331 1.00 76.50 233 ASN A CA 1
ATOM 1859 C C . ASN A 1 233 ? 10.338 8.580 -29.265 1.00 76.50 233 ASN A C 1
ATOM 1861 O O . ASN A 1 233 ? 11.223 9.425 -29.114 1.00 76.50 233 ASN A O 1
ATOM 1865 N N . LEU A 1 234 ? 10.222 7.516 -28.469 1.00 80.62 234 LEU A N 1
ATOM 1866 C CA . LEU A 1 234 ? 11.079 7.286 -27.318 1.00 80.62 234 LEU A CA 1
ATOM 1867 C C . LEU A 1 234 ? 12.485 6.894 -27.782 1.00 80.62 234 LEU A C 1
ATOM 1869 O O . LEU A 1 234 ? 12.690 5.815 -28.338 1.00 80.62 234 LEU A O 1
ATOM 1873 N N . ASP A 1 235 ? 13.459 7.765 -27.525 1.00 85.69 235 ASP A N 1
ATOM 1874 C CA . ASP A 1 235 ? 14.867 7.464 -27.772 1.00 85.69 235 ASP A CA 1
ATOM 1875 C C . ASP A 1 235 ? 15.400 6.546 -26.666 1.00 85.69 235 ASP A C 1
ATOM 1877 O O . ASP A 1 235 ? 15.818 6.989 -25.590 1.00 85.69 235 ASP A O 1
ATOM 1881 N N . VAL A 1 236 ? 15.353 5.242 -26.946 1.00 83.56 236 VAL A N 1
ATOM 1882 C CA . VAL A 1 236 ? 15.754 4.167 -26.030 1.00 83.56 236 VAL A CA 1
ATOM 1883 C C . VAL A 1 236 ? 17.206 4.283 -25.555 1.00 83.56 236 VAL A C 1
ATOM 1885 O O . VAL A 1 236 ? 17.532 3.737 -24.502 1.00 83.56 236 VAL A O 1
ATOM 1888 N N . ALA A 1 237 ? 18.065 5.029 -26.263 1.00 86.94 237 ALA A N 1
ATOM 1889 C CA . ALA A 1 237 ? 19.446 5.268 -25.846 1.00 86.94 237 ALA A CA 1
ATOM 1890 C C . ALA A 1 237 ? 19.546 6.098 -24.554 1.00 86.94 237 ALA A C 1
ATOM 1892 O O . ALA A 1 237 ? 20.562 6.038 -23.865 1.00 86.94 237 ALA A O 1
ATOM 1893 N N . ASN A 1 238 ? 18.489 6.832 -24.185 1.00 90.50 238 ASN A N 1
ATOM 1894 C CA . ASN A 1 238 ? 18.439 7.629 -22.957 1.00 90.50 238 ASN A CA 1
ATOM 1895 C C . ASN A 1 238 ? 18.048 6.823 -21.707 1.00 90.50 238 ASN A C 1
ATOM 1897 O O . ASN A 1 238 ? 17.951 7.394 -20.616 1.00 90.50 238 ASN A O 1
ATOM 1901 N N . TYR A 1 239 ? 17.818 5.515 -21.840 1.00 92.69 239 TYR A N 1
ATOM 1902 C CA . TYR A 1 239 ? 17.323 4.646 -20.774 1.00 92.69 239 TYR A CA 1
ATOM 1903 C C . TYR A 1 239 ? 18.311 3.519 -20.452 1.00 92.69 239 TYR A C 1
ATOM 1905 O O . TYR A 1 239 ? 19.260 3.248 -21.185 1.00 92.69 239 TYR A O 1
ATOM 1913 N N . ALA A 1 240 ? 18.109 2.862 -19.310 1.00 91.50 240 ALA A N 1
ATOM 1914 C CA . ALA A 1 240 ? 18.883 1.687 -18.931 1.00 91.50 240 ALA A CA 1
ATOM 1915 C C . ALA A 1 240 ? 18.757 0.556 -19.972 1.00 91.50 240 ALA A C 1
ATOM 1917 O O . ALA A 1 240 ? 17.674 0.315 -20.495 1.00 91.50 240 ALA A O 1
ATOM 1918 N N . GLU A 1 241 ? 19.828 -0.219 -20.172 1.00 90.38 241 GLU A N 1
ATOM 1919 C CA . GLU A 1 241 ? 19.882 -1.373 -21.098 1.00 90.38 241 GLU A CA 1
ATOM 1920 C C . GLU A 1 241 ? 18.773 -2.419 -20.857 1.00 90.38 241 GLU A C 1
ATOM 1922 O O . GLU A 1 241 ? 18.373 -3.167 -21.748 1.00 90.38 241 GLU A O 1
ATOM 1927 N N . ILE A 1 242 ? 18.207 -2.463 -19.646 1.00 90.19 242 ILE A N 1
ATOM 1928 C CA . ILE A 1 242 ? 17.065 -3.340 -19.378 1.00 90.19 242 ILE A CA 1
ATOM 1929 C C . ILE A 1 242 ? 15.840 -2.972 -20.232 1.00 90.19 242 ILE A C 1
ATOM 1931 O O . ILE A 1 242 ? 15.060 -3.850 -20.558 1.00 90.19 242 ILE A O 1
ATOM 1935 N N . VAL A 1 243 ? 15.680 -1.706 -20.629 1.00 87.94 243 VAL A N 1
ATOM 1936 C CA . VAL A 1 243 ? 14.565 -1.252 -21.476 1.00 87.94 243 VAL A CA 1
ATOM 1937 C C . VAL A 1 243 ? 14.754 -1.715 -22.917 1.00 87.94 243 VAL A C 1
ATOM 1939 O O . VAL A 1 243 ? 13.789 -2.117 -23.554 1.00 87.94 243 VAL A O 1
ATOM 1942 N N . THR A 1 244 ? 15.990 -1.702 -23.426 1.00 83.81 244 THR A N 1
ATOM 1943 C CA . THR A 1 244 ? 16.300 -2.138 -24.798 1.00 83.81 244 THR A CA 1
ATOM 1944 C C . THR A 1 244 ? 16.314 -3.656 -24.961 1.00 83.81 244 THR A C 1
ATOM 1946 O O . THR A 1 244 ? 16.158 -4.146 -26.076 1.00 83.81 244 THR A O 1
ATOM 1949 N N . SER A 1 245 ? 16.520 -4.405 -23.875 1.00 83.25 245 SER A N 1
ATOM 1950 C CA . SER A 1 245 ? 16.556 -5.876 -23.892 1.00 83.25 245 SER A CA 1
ATOM 1951 C C . SER A 1 245 ? 15.189 -6.543 -23.705 1.00 83.25 245 SER A C 1
ATOM 1953 O O . SER A 1 245 ? 15.088 -7.763 -23.865 1.00 83.25 245 SER A O 1
ATOM 1955 N N . ILE A 1 246 ? 14.151 -5.771 -23.369 1.00 83.19 246 ILE A N 1
ATOM 1956 C CA . ILE A 1 246 ? 12.774 -6.257 -23.226 1.00 83.19 246 ILE A CA 1
ATOM 1957 C C . ILE A 1 246 ? 12.095 -6.337 -24.589 1.00 83.19 246 ILE A C 1
ATOM 1959 O O . ILE A 1 246 ? 11.653 -7.468 -24.905 1.00 83.19 246 ILE A O 1
#

Organism: NCBI:txid192259

pLDDT: mean 91.98, std 7.33, range [59.53, 98.38]

Sequence (246 aa):
KSLERDLERVGNSLLSPPSSTDELLNLLERAEGLLSKVWQQPPKRLRRALLPVMKALIADDLLRSHDTSVQVVLASCFNELTRITAPDFTYPDELMKEIFRLFIISFKQLSCASNLNYSRSLKILETMAKVKSSLMLVDIDSDGLINEMFQLFLNHARSDHHSETFKYMEDIMNLVIQEIDSISTELLSLLLDSVRLGNKIDSPFSWNLGRRVFKKCGAKLRSYIQAAVKTMNLDVANYAEIVTSI

Foldseek 3Di:
DVLLVQLLVLLQCLLVDDPDPVSNLVSLVSLLVSLQPAAAQDDPSSVVSNVSNVVSLLPCVQLVDPDLSSLLSSLSNVLSVPRNHPPPDDDDLVSVVSSLVSLLSLLLVCQDPPDPSNVSNLSSLVSCLVRVVLVSVLVSVDLPSLLSLLLSLLVRQDPPDDPVSLVSSLSSLLSNLVRHPDQDPSNLCSLQVLFFPVCCPVPVRSNVSSLSSLVSNVVSCVVVLVVCCVPVVDPCVRGDVSSVVD